Protein AF-A0A2V7MWC5-F1 (afdb_monomer)

Nearest PDB structures (foldseek):
  1ee6-assembly1_A  TM=5.448E-01  e=2.839E-02  Bacillus sp. KSM-P15
  6c72-assembly1_C  TM=4.413E-01  e=1.597E-01  Acinetobacter phage Fri1
  5zks-assembly1_A  TM=3.374E-01  e=1.401E+00  Pseudarthrobacter chlorophenolicus A6
  3th0-assembly1_A  TM=1.723E-01  e=8.004E-02  Lederbergvirus P22
  2v5i-assembly1_A  TM=1.697E-01  e=1.979E+00  Bacteriophage sp.

Mean predicted aligned error: 8.8 Å

Structure (mmCIF, N/CA/C/O backbone):
data_AF-A0A2V7MWC5-F1
#
_entry.id   AF-A0A2V7MWC5-F1
#
loop_
_atom_site.group_PDB
_atom_site.id
_atom_site.type_symbol
_atom_site.label_atom_id
_atom_site.label_alt_id
_atom_site.label_comp_id
_atom_site.label_asym_id
_atom_site.label_entity_id
_atom_site.label_seq_id
_atom_site.pdbx_PDB_ins_code
_atom_site.Cartn_x
_atom_site.Cartn_y
_atom_site.Cartn_z
_atom_site.occupancy
_atom_site.B_iso_or_equiv
_atom_site.auth_seq_id
_atom_site.auth_comp_id
_atom_site.auth_asym_id
_atom_site.auth_atom_id
_atom_site.pdbx_PDB_model_num
ATOM 1 N N . MET A 1 1 ? -33.067 -2.525 22.242 1.00 32.88 1 MET A N 1
ATOM 2 C CA . MET A 1 1 ? -31.838 -1.841 22.702 1.00 32.88 1 MET A CA 1
ATOM 3 C C . MET A 1 1 ? -31.679 -0.596 21.852 1.00 32.88 1 MET A C 1
ATOM 5 O O . MET A 1 1 ? -31.760 -0.717 20.639 1.00 32.88 1 MET A O 1
ATOM 9 N N . LYS A 1 2 ? -31.605 0.592 22.461 1.00 22.33 2 LYS A N 1
ATOM 10 C CA . LYS A 1 2 ? -31.523 1.863 21.727 1.00 22.33 2 LYS A CA 1
ATOM 11 C C . LYS A 1 2 ? -30.195 1.898 20.961 1.00 22.33 2 LYS A C 1
ATOM 13 O O . LYS A 1 2 ? -29.145 1.890 21.595 1.00 22.33 2 LYS A O 1
ATOM 18 N N . SER A 1 3 ? -30.240 1.886 19.629 1.00 24.33 3 SER A N 1
ATOM 19 C CA . SER A 1 3 ? -29.060 2.138 18.804 1.00 24.33 3 SER A CA 1
ATOM 20 C C . SER A 1 3 ? -28.763 3.632 18.872 1.00 24.33 3 SER A C 1
ATOM 22 O O . SER A 1 3 ? -29.499 4.451 18.320 1.00 24.33 3 SER A O 1
ATOM 24 N N . HIS A 1 4 ? -27.721 4.004 19.605 1.00 26.50 4 HIS A N 1
ATOM 25 C CA . HIS A 1 4 ? -27.161 5.340 19.495 1.00 26.50 4 HIS A CA 1
ATOM 26 C C . HIS A 1 4 ? -26.389 5.395 18.176 1.00 26.50 4 HIS A C 1
ATOM 28 O O . HIS A 1 4 ? -25.359 4.742 18.032 1.00 26.50 4 HIS A O 1
ATOM 34 N N . TRP A 1 5 ? -26.944 6.110 17.200 1.00 27.12 5 TRP A N 1
ATOM 35 C CA . TRP A 1 5 ? -26.255 6.459 15.965 1.00 27.12 5 TRP A CA 1
ATOM 36 C C . TRP A 1 5 ? -25.133 7.428 16.338 1.00 27.12 5 TRP A C 1
ATOM 38 O O . TRP A 1 5 ? -25.401 8.519 16.837 1.00 27.12 5 TRP A O 1
ATOM 48 N N . VAL A 1 6 ? -23.885 6.987 16.200 1.00 34.53 6 VAL A N 1
ATOM 49 C CA . VAL A 1 6 ? -22.700 7.833 16.364 1.00 34.53 6 VAL A CA 1
ATOM 50 C C . VAL A 1 6 ? -22.052 7.938 14.994 1.00 34.53 6 VAL A C 1
ATOM 52 O O . VAL A 1 6 ? -21.665 6.923 14.416 1.00 34.53 6 VAL A O 1
ATOM 55 N N . THR A 1 7 ? -21.959 9.159 14.479 1.00 41.03 7 THR A N 1
ATOM 56 C CA . THR A 1 7 ? -21.238 9.482 13.247 1.00 41.03 7 THR A CA 1
ATOM 57 C C . THR A 1 7 ? -19.755 9.262 13.483 1.00 41.03 7 THR A C 1
ATOM 59 O O . THR A 1 7 ? -19.134 10.018 14.224 1.00 41.03 7 THR A O 1
ATOM 62 N N . ILE A 1 8 ? -19.176 8.220 12.895 1.00 49.06 8 ILE A N 1
ATOM 63 C CA . ILE A 1 8 ? -17.738 7.963 12.968 1.00 49.06 8 ILE A CA 1
ATOM 64 C C . ILE A 1 8 ? -17.163 8.306 11.599 1.00 49.06 8 ILE A C 1
ATOM 66 O O . ILE A 1 8 ? -17.171 7.489 10.676 1.00 49.06 8 ILE A O 1
ATOM 70 N N . LEU A 1 9 ? -16.637 9.526 11.472 1.00 49.56 9 LEU A N 1
ATOM 71 C CA . LEU A 1 9 ? -15.815 9.908 10.329 1.00 49.56 9 LEU A CA 1
ATOM 72 C C . LEU A 1 9 ? -14.482 9.157 10.429 1.00 49.56 9 LEU A C 1
ATOM 74 O O . LEU A 1 9 ? -13.503 9.632 11.001 1.00 49.56 9 LEU A O 1
ATOM 78 N N . SER A 1 10 ? -14.418 7.953 9.860 1.00 49.56 10 SER A N 1
ATOM 79 C CA . SER A 1 10 ? -13.112 7.426 9.467 1.00 49.56 10 SER A CA 1
ATOM 80 C C . SER A 1 10 ? -12.599 8.291 8.315 1.00 49.56 10 SER A C 1
ATOM 82 O O . SER A 1 10 ? -13.339 8.597 7.377 1.00 49.56 10 SER A O 1
ATOM 84 N N . GLY A 1 11 ? -11.319 8.673 8.340 1.00 49.16 11 GLY A N 1
ATOM 85 C CA . GLY A 1 11 ? -10.709 9.443 7.244 1.00 49.16 11 GLY A CA 1
ATOM 86 C C . GLY A 1 11 ? -10.767 8.744 5.869 1.00 49.16 11 GLY A C 1
ATOM 87 O O . GLY A 1 11 ? -10.344 9.320 4.873 1.00 49.16 11 GLY A O 1
ATOM 88 N N . ALA A 1 12 ? -11.304 7.520 5.794 1.00 46.69 12 ALA A N 1
ATOM 89 C CA . ALA A 1 12 ? -11.569 6.795 4.558 1.00 46.69 12 ALA A CA 1
ATOM 90 C C . ALA A 1 12 ? -12.627 7.461 3.658 1.00 46.69 12 ALA A C 1
ATOM 92 O O . ALA A 1 12 ? -12.568 7.286 2.442 1.00 46.69 12 ALA A O 1
ATOM 93 N N . ALA A 1 13 ? -13.520 8.298 4.203 1.00 40.94 13 ALA A N 1
ATOM 94 C CA . ALA A 1 13 ? -14.497 9.051 3.406 1.00 40.94 13 ALA A CA 1
ATOM 95 C C . ALA A 1 13 ? -13.839 9.976 2.359 1.00 40.94 13 ALA A C 1
ATOM 97 O O . ALA A 1 13 ? -14.316 10.071 1.226 1.00 40.94 13 ALA A O 1
ATOM 98 N N . LEU A 1 14 ? -12.693 10.589 2.692 1.00 42.53 14 LEU A N 1
ATOM 99 C CA . LEU A 1 14 ? -11.934 11.421 1.748 1.00 42.53 14 LEU A CA 1
ATOM 100 C C . LEU A 1 14 ? -11.253 10.606 0.640 1.00 42.53 14 LEU A C 1
ATOM 102 O O . LEU A 1 14 ? -11.065 11.119 -0.462 1.00 42.53 14 LEU A O 1
ATOM 106 N N . LEU A 1 15 ? -10.896 9.345 0.906 1.00 43.53 15 LEU A N 1
ATOM 107 C CA . LEU A 1 15 ? -10.232 8.480 -0.075 1.00 43.53 15 LEU A CA 1
ATOM 108 C C . LEU A 1 15 ? -11.190 8.041 -1.194 1.00 43.53 15 LEU A C 1
ATOM 110 O O . LEU A 1 15 ? -10.750 7.861 -2.323 1.00 43.53 15 LEU A O 1
ATOM 114 N N . VAL A 1 16 ? -12.485 7.902 -0.894 1.00 46.22 16 VAL A N 1
ATOM 115 C CA . VAL A 1 16 ? -13.509 7.426 -1.842 1.00 46.22 16 VAL A CA 1
ATOM 116 C C . VAL A 1 16 ? -14.180 8.573 -2.607 1.00 46.22 16 VAL A C 1
ATOM 118 O O . VAL A 1 16 ? -14.486 8.431 -3.791 1.00 46.22 16 VAL A O 1
ATOM 121 N N . GLY A 1 17 ? -14.391 9.728 -1.961 1.00 37.22 17 GLY A N 1
ATOM 122 C CA . GLY A 1 17 ? -15.087 10.871 -2.569 1.00 37.22 17 GLY A CA 1
ATOM 123 C C . GLY A 1 17 ? -14.375 11.481 -3.784 1.00 37.22 17 GLY A C 1
ATOM 124 O O . GLY A 1 17 ? -15.034 12.025 -4.667 1.00 37.22 17 GLY A O 1
ATOM 125 N N . CYS A 1 18 ? -13.047 11.352 -3.869 1.00 36.41 18 CYS A N 1
ATOM 126 C CA . CYS A 1 18 ? -12.265 11.854 -5.005 1.00 36.41 18 CYS A CA 1
ATOM 127 C C . CYS A 1 18 ? -12.360 10.948 -6.248 1.00 36.41 18 CYS A C 1
ATOM 129 O O . CYS A 1 18 ? -12.346 11.454 -7.368 1.00 36.41 18 CYS A O 1
ATOM 131 N N . ASP A 1 19 ? -12.514 9.632 -6.068 1.00 41.59 19 ASP A N 1
ATOM 132 C CA . ASP A 1 19 ? -12.530 8.671 -7.180 1.00 41.59 19 ASP A CA 1
ATOM 133 C C . ASP A 1 19 ? -13.932 8.562 -7.829 1.00 41.59 19 ASP A C 1
ATOM 135 O O . ASP A 1 19 ? -14.029 8.430 -9.050 1.00 41.59 19 ASP A O 1
ATOM 139 N N . ARG A 1 20 ? -15.029 8.751 -7.067 1.00 37.94 20 ARG A N 1
ATOM 140 C CA . ARG A 1 20 ? -16.414 8.801 -7.607 1.00 37.94 20 ARG A CA 1
ATOM 141 C C . ARG A 1 20 ? -16.708 10.044 -8.468 1.00 37.94 20 ARG A C 1
ATOM 143 O O . ARG A 1 20 ? -17.630 10.029 -9.280 1.00 37.94 20 ARG A O 1
ATOM 150 N N . ALA A 1 21 ? -15.930 11.124 -8.343 1.00 30.16 21 ALA A N 1
ATOM 151 C CA . ALA A 1 21 ? -16.131 12.346 -9.133 1.00 30.16 21 ALA A CA 1
ATOM 152 C C . ALA A 1 21 ? -15.829 12.169 -10.638 1.00 30.16 21 ALA A C 1
ATOM 154 O O . ALA A 1 21 ? -16.249 12.999 -11.443 1.00 30.16 21 ALA A O 1
ATOM 155 N N . ARG A 1 22 ? -15.165 11.072 -11.041 1.00 41.34 22 ARG A N 1
ATOM 156 C CA . ARG A 1 22 ? -14.940 10.723 -12.456 1.00 41.34 22 ARG A CA 1
ATOM 157 C C . ARG A 1 22 ? -16.207 10.280 -13.200 1.00 41.34 22 ARG A C 1
ATOM 159 O O . ARG A 1 22 ? -16.193 10.254 -14.426 1.00 41.34 22 ARG A O 1
ATOM 166 N N . GLU A 1 23 ? -17.306 9.987 -12.502 1.00 41.62 23 GLU A N 1
ATOM 167 C CA . GLU A 1 23 ? -18.563 9.551 -13.132 1.00 41.62 23 GLU A CA 1
ATOM 168 C C . GLU A 1 23 ? -19.438 10.705 -13.654 1.00 41.62 23 GLU A C 1
ATOM 170 O O . GLU A 1 23 ? -20.379 10.466 -14.413 1.00 41.62 23 GLU A O 1
ATOM 175 N N . ARG A 1 24 ? -19.153 11.972 -13.311 1.00 32.25 24 ARG A N 1
ATOM 176 C CA . ARG A 1 24 ? -19.932 13.119 -13.810 1.00 32.25 24 ARG A CA 1
ATOM 177 C C . ARG A 1 24 ? -19.126 13.999 -14.768 1.00 32.25 24 ARG A C 1
ATOM 179 O O . ARG A 1 24 ? -18.538 14.997 -14.378 1.00 32.25 24 ARG A O 1
ATOM 186 N N . ALA A 1 25 ? -19.272 13.636 -16.043 1.00 30.17 25 ALA A N 1
ATOM 187 C CA . ALA A 1 25 ? -19.104 14.432 -17.262 1.00 30.17 25 ALA A CA 1
ATOM 188 C C . ALA A 1 25 ? -17.686 14.614 -17.842 1.00 30.17 25 ALA A C 1
ATOM 190 O O . ALA A 1 25 ? -16.920 15.472 -17.418 1.00 30.17 25 ALA A O 1
ATOM 191 N N . MET A 1 26 ? -17.447 13.944 -18.977 1.00 29.52 26 MET A N 1
ATOM 192 C CA . MET A 1 26 ? -16.811 14.563 -20.147 1.00 29.52 26 MET A CA 1
ATOM 193 C C . MET A 1 26 ? -17.300 13.878 -21.443 1.00 29.52 26 MET A C 1
ATOM 195 O O . MET A 1 26 ? -17.373 12.649 -21.478 1.00 29.52 26 MET A O 1
ATOM 199 N N . PRO A 1 27 ? -17.664 14.628 -22.504 1.00 33.62 27 PRO A N 1
ATOM 200 C CA . PRO A 1 27 ? -17.994 14.045 -23.799 1.00 33.62 27 PRO A CA 1
ATOM 201 C C . PRO A 1 27 ? -16.735 13.496 -24.480 1.00 33.62 27 PRO A C 1
ATOM 203 O O . PRO A 1 27 ? -15.650 14.065 -24.371 1.00 33.62 27 PRO A O 1
ATOM 206 N N . THR A 1 28 ? -16.904 12.395 -25.207 1.00 35.22 28 THR A N 1
ATOM 207 C CA . THR A 1 28 ? -15.863 11.696 -25.968 1.00 35.22 28 THR A CA 1
ATOM 208 C C . THR A 1 28 ? -15.165 12.630 -26.961 1.00 35.22 28 THR A C 1
ATOM 210 O O . THR A 1 28 ? -15.792 13.108 -27.908 1.00 35.22 28 THR A O 1
ATOM 213 N N . ALA A 1 29 ? -13.866 12.867 -26.768 1.00 32.00 29 ALA A N 1
ATOM 214 C CA . ALA A 1 29 ? -13.021 13.520 -27.763 1.00 32.00 29 ALA A CA 1
ATOM 215 C C . ALA A 1 29 ? -12.774 12.578 -28.967 1.00 32.00 29 ALA A C 1
ATOM 217 O O . ALA A 1 29 ? -12.711 11.359 -28.777 1.00 32.00 29 ALA A O 1
ATOM 218 N N . PRO A 1 30 ? -12.632 13.105 -30.199 1.00 33.78 30 PRO A N 1
ATOM 219 C CA . PRO A 1 30 ? -12.371 12.286 -31.378 1.00 33.78 30 PRO A CA 1
ATOM 220 C C . PRO A 1 30 ? -10.936 11.726 -31.373 1.00 33.78 30 PRO A C 1
ATOM 222 O O . PRO A 1 30 ? -10.054 12.292 -30.721 1.00 33.78 30 PRO A O 1
ATOM 225 N N . PRO A 1 31 ? -10.679 10.623 -32.100 1.00 32.38 31 PRO A N 1
ATOM 226 C CA . PRO A 1 31 ? -9.404 9.923 -32.033 1.00 32.38 31 PRO A CA 1
ATOM 227 C C . PRO A 1 31 ? -8.303 10.758 -32.693 1.00 32.38 31 PRO A C 1
ATOM 229 O O . PRO A 1 31 ? -8.373 11.077 -33.881 1.00 32.38 31 PRO A O 1
ATOM 232 N N . LEU A 1 32 ? -7.272 11.107 -31.922 1.00 34.53 32 LEU A N 1
ATOM 233 C CA . LEU A 1 32 ? -6.057 11.711 -32.458 1.00 34.53 32 LEU A CA 1
ATOM 234 C C . LEU A 1 32 ? -5.223 10.637 -33.163 1.00 34.53 32 LEU A C 1
ATOM 236 O O . LEU A 1 32 ? -4.882 9.600 -32.594 1.00 34.53 32 LEU A O 1
ATOM 240 N N . ALA A 1 33 ? -4.919 10.904 -34.428 1.00 33.12 33 ALA A N 1
ATOM 241 C CA . ALA A 1 33 ? -4.099 10.067 -35.282 1.00 33.12 33 ALA A CA 1
ATOM 242 C C . ALA A 1 33 ? -2.630 10.037 -34.820 1.00 33.12 33 ALA A C 1
ATOM 244 O O . ALA A 1 33 ? -2.036 11.079 -34.559 1.00 33.12 33 ALA A O 1
ATOM 245 N N . GLY A 1 34 ? -2.049 8.832 -34.804 1.00 45.62 34 GLY A N 1
ATOM 246 C CA . GLY A 1 34 ? -0.626 8.576 -35.053 1.00 45.62 34 GLY A CA 1
ATOM 247 C C . GLY A 1 34 ? 0.393 9.268 -34.142 1.00 45.62 34 GLY A C 1
ATOM 248 O O . GLY A 1 34 ? 1.130 10.133 -34.605 1.00 45.62 34 GLY A O 1
ATOM 249 N N . GLY A 1 35 ? 0.509 8.822 -32.889 1.00 30.89 35 GLY A N 1
ATOM 250 C CA . GLY A 1 35 ? 1.700 9.060 -32.061 1.00 30.89 35 GLY A CA 1
ATOM 251 C C . GLY A 1 35 ? 2.765 7.968 -32.273 1.00 30.89 35 GLY A C 1
ATOM 252 O O . GLY A 1 35 ? 2.402 6.819 -32.546 1.00 30.89 35 GLY A O 1
ATOM 253 N N . PRO A 1 36 ? 4.071 8.282 -32.177 1.00 32.50 36 PRO A N 1
ATOM 254 C CA . PRO A 1 36 ? 5.135 7.304 -32.383 1.00 32.50 36 PRO A CA 1
ATOM 255 C C . PRO A 1 36 ? 5.091 6.215 -31.302 1.00 32.50 36 PRO A C 1
ATOM 257 O O . PRO A 1 36 ? 4.777 6.476 -30.143 1.00 32.50 36 PRO A O 1
ATOM 260 N N . ARG A 1 37 ? 5.409 4.975 -31.695 1.00 36.75 37 ARG A N 1
ATOM 261 C CA . ARG A 1 37 ? 5.540 3.830 -30.783 1.00 36.75 37 ARG A CA 1
ATOM 262 C C . ARG A 1 37 ? 6.568 4.173 -29.700 1.00 36.75 37 ARG A C 1
ATOM 264 O O . ARG A 1 37 ? 7.728 4.401 -30.032 1.00 36.75 37 ARG A O 1
ATOM 271 N N . MET A 1 38 ? 6.152 4.205 -28.433 1.00 34.12 38 MET A N 1
ATOM 272 C CA . MET A 1 38 ? 7.074 4.379 -27.309 1.00 34.12 38 MET A CA 1
ATOM 273 C C . MET A 1 38 ? 8.010 3.169 -27.246 1.00 34.12 38 MET A C 1
ATOM 275 O O . MET A 1 38 ? 7.586 2.055 -26.942 1.00 34.12 38 MET A O 1
ATOM 279 N N . SER A 1 39 ? 9.277 3.395 -27.586 1.00 35.31 39 SER A N 1
ATOM 280 C CA . SER A 1 39 ? 10.374 2.504 -27.226 1.00 35.31 39 SER A CA 1
ATOM 281 C C . SER A 1 39 ? 10.625 2.646 -25.727 1.00 35.31 39 SER A C 1
ATOM 283 O O . SER A 1 39 ? 10.573 3.753 -25.196 1.00 35.31 39 SER A O 1
ATOM 285 N N . ALA A 1 40 ? 10.898 1.532 -25.051 1.00 42.53 40 ALA A N 1
ATOM 286 C CA . ALA A 1 40 ? 11.562 1.553 -23.752 1.00 42.53 40 ALA A CA 1
ATOM 287 C C . ALA A 1 40 ? 12.902 2.312 -23.875 1.00 42.53 40 ALA A C 1
ATOM 289 O O . ALA A 1 40 ? 13.489 2.280 -24.959 1.00 42.53 40 ALA A O 1
ATOM 290 N N . LEU A 1 41 ? 13.378 2.900 -22.768 1.00 45.72 41 LEU A N 1
ATOM 291 C CA . LEU A 1 41 ? 14.470 3.891 -22.638 1.00 45.72 41 LEU A CA 1
ATOM 292 C C . LEU A 1 41 ? 13.968 5.324 -22.928 1.00 45.72 41 LEU A C 1
ATOM 294 O O . LEU A 1 41 ? 13.551 5.611 -24.038 1.00 45.72 41 LEU A O 1
ATOM 298 N N . ASP A 1 42 ? 13.857 6.263 -21.986 1.00 36.72 42 ASP A N 1
ATOM 299 C CA . ASP A 1 42 ? 14.736 6.583 -20.861 1.00 36.72 42 ASP A CA 1
ATOM 300 C C . ASP A 1 42 ? 13.928 7.055 -19.636 1.00 36.72 42 ASP A C 1
ATOM 302 O O . ASP A 1 42 ? 13.256 8.086 -19.673 1.00 36.72 42 ASP A O 1
ATOM 306 N N . VAL A 1 43 ? 14.018 6.325 -18.521 1.00 41.56 43 VAL A N 1
ATOM 307 C CA . VAL A 1 43 ? 13.670 6.851 -17.192 1.00 41.56 43 VAL A CA 1
ATOM 308 C C . VAL A 1 43 ? 14.998 7.141 -16.503 1.00 41.56 43 VAL A C 1
ATOM 310 O O . VAL A 1 43 ? 15.814 6.234 -16.344 1.00 41.56 43 VAL A O 1
ATOM 313 N N . SER A 1 44 ? 15.241 8.404 -16.138 1.00 40.72 44 SER A N 1
ATOM 314 C CA . SER A 1 44 ? 16.414 8.783 -15.346 1.00 40.72 44 SER A CA 1
ATOM 315 C C . SER A 1 44 ? 16.252 8.206 -13.941 1.00 40.72 44 SER A C 1
ATOM 317 O O . SER A 1 44 ? 15.500 8.704 -13.106 1.00 40.72 44 SER A O 1
ATOM 319 N N . LEU A 1 45 ? 16.914 7.081 -13.745 1.00 47.66 45 LEU A N 1
ATOM 320 C CA . LEU A 1 45 ? 17.069 6.358 -12.499 1.00 47.66 45 LEU A CA 1
ATOM 321 C C . LEU A 1 45 ? 18.579 6.464 -12.185 1.00 47.66 45 LEU A C 1
ATOM 323 O O . LEU A 1 45 ? 19.380 6.339 -13.115 1.00 47.66 45 LEU A O 1
ATOM 327 N N . ASP A 1 46 ? 18.991 6.730 -10.942 1.00 44.66 46 ASP A N 1
ATOM 328 C CA . ASP A 1 46 ? 20.422 6.835 -10.586 1.00 44.66 46 ASP A CA 1
ATOM 329 C C . ASP A 1 46 ? 20.769 6.097 -9.267 1.00 44.66 46 ASP A C 1
ATOM 331 O O . ASP A 1 46 ? 20.198 6.426 -8.221 1.00 44.66 46 ASP A O 1
ATOM 335 N N . PRO A 1 47 ? 21.667 5.086 -9.286 1.00 55.16 47 PRO A N 1
ATOM 336 C CA . PRO A 1 47 ? 22.018 4.331 -10.488 1.00 55.16 47 PRO A CA 1
ATOM 337 C C . PRO A 1 47 ? 20.733 3.767 -11.099 1.00 55.16 47 PRO A C 1
ATOM 339 O O . PRO A 1 47 ? 19.769 3.519 -10.361 1.00 55.16 47 PRO A O 1
ATOM 342 N N . PRO A 1 48 ? 20.662 3.594 -12.430 1.00 60.94 48 PRO A N 1
ATOM 343 C CA . PRO A 1 48 ? 19.396 3.247 -13.015 1.00 60.94 48 PRO A CA 1
ATOM 344 C C . PRO A 1 48 ? 18.892 1.925 -12.458 1.00 60.94 48 PRO A C 1
ATOM 346 O O . PRO A 1 48 ? 19.678 0.990 -12.312 1.00 60.94 48 PRO A O 1
ATOM 349 N N . CYS A 1 49 ? 17.601 1.841 -12.110 1.00 68.56 49 CYS A N 1
ATOM 350 C CA . CYS A 1 49 ? 16.964 0.549 -11.887 1.00 68.56 49 CYS A CA 1
ATOM 351 C C . CYS A 1 49 ? 16.976 -0.140 -13.252 1.00 68.56 49 CYS A C 1
ATOM 353 O O . CYS A 1 49 ? 16.032 -0.020 -14.027 1.00 68.56 49 CYS A O 1
ATOM 355 N N . VAL A 1 50 ? 18.112 -0.746 -13.592 1.00 65.12 50 VAL A N 1
ATOM 356 C CA . VAL A 1 50 ? 18.339 -1.512 -14.807 1.00 65.12 50 VAL A CA 1
ATOM 357 C C . VAL A 1 50 ? 18.085 -2.952 -14.411 1.00 65.12 50 VAL A C 1
ATOM 359 O O . VAL A 1 50 ? 18.998 -3.614 -13.910 1.00 65.12 50 VAL A O 1
ATOM 362 N N . PRO A 1 51 ? 16.848 -3.448 -14.551 1.00 70.00 51 PRO A N 1
ATOM 363 C CA . PRO A 1 51 ? 16.602 -4.852 -14.333 1.00 70.00 51 PRO A CA 1
ATOM 364 C C . PRO A 1 51 ? 17.203 -5.667 -15.481 1.00 70.00 51 PRO A C 1
ATOM 366 O O . PRO A 1 51 ? 17.239 -5.217 -16.631 1.00 70.00 51 PRO A O 1
ATOM 369 N N . ALA A 1 52 ? 17.591 -6.910 -15.206 1.00 71.56 52 ALA A N 1
ATOM 370 C CA . ALA A 1 52 ? 17.589 -7.905 -16.270 1.00 71.56 52 ALA A CA 1
ATOM 371 C C . ALA A 1 52 ? 16.152 -8.266 -16.610 1.00 71.56 52 ALA A C 1
ATOM 373 O O . ALA A 1 52 ? 15.333 -8.488 -15.718 1.00 71.56 52 ALA A O 1
ATOM 374 N N . PHE A 1 53 ? 15.880 -8.379 -17.908 1.00 80.19 53 PHE A N 1
ATOM 375 C CA . PHE A 1 53 ? 14.622 -8.911 -18.393 1.00 80.19 53 PHE A CA 1
ATOM 376 C C . PHE A 1 53 ? 14.814 -10.311 -18.955 1.00 80.19 53 PHE A C 1
ATOM 378 O O . PHE A 1 53 ? 15.398 -10.486 -20.025 1.00 80.19 53 PHE A O 1
ATOM 385 N N . VAL A 1 54 ? 14.294 -11.308 -18.244 1.00 78.69 54 VAL A N 1
ATOM 386 C CA . VAL A 1 54 ? 14.292 -12.696 -18.707 1.00 78.69 54 VAL A CA 1
ATOM 387 C C . VAL A 1 54 ? 12.886 -13.251 -18.546 1.00 78.69 54 VAL A C 1
ATOM 389 O O . VAL A 1 54 ? 12.356 -13.310 -17.443 1.00 78.69 54 VAL A O 1
ATOM 392 N N . ALA A 1 55 ? 12.278 -13.643 -19.668 1.00 81.50 55 ALA A N 1
ATOM 393 C CA . ALA A 1 55 ? 11.000 -14.357 -19.705 1.00 81.50 55 ALA A CA 1
ATOM 394 C C . ALA A 1 55 ? 9.864 -13.714 -18.873 1.00 81.50 55 ALA A C 1
ATOM 396 O O . ALA A 1 55 ? 9.138 -14.415 -18.174 1.00 81.50 55 ALA A O 1
ATOM 397 N N . GLY A 1 56 ? 9.697 -12.386 -18.939 1.00 87.19 56 GLY A N 1
ATOM 398 C CA . GLY A 1 56 ? 8.625 -11.689 -18.208 1.00 87.19 56 GLY A CA 1
ATOM 399 C C . GLY A 1 56 ? 9.000 -11.240 -16.792 1.00 87.19 56 GLY A C 1
ATOM 400 O O . GLY A 1 56 ? 8.188 -10.602 -16.127 1.00 87.19 56 GLY A O 1
ATOM 401 N N . VAL A 1 57 ? 10.225 -11.509 -16.332 1.00 92.12 57 VAL A N 1
ATOM 402 C CA . VAL A 1 57 ? 10.708 -11.104 -15.005 1.00 92.12 57 VAL A CA 1
ATOM 403 C C . VAL A 1 57 ? 11.727 -9.973 -15.130 1.00 92.12 57 VAL A C 1
ATOM 405 O O . VAL A 1 57 ? 12.680 -10.079 -15.899 1.00 92.12 57 VAL A O 1
ATOM 408 N N . TRP A 1 58 ? 11.486 -8.886 -14.396 1.00 92.69 58 TRP A N 1
ATOM 409 C CA . TRP A 1 58 ? 12.340 -7.711 -14.233 1.00 92.69 58 TRP A CA 1
ATOM 410 C C . TRP A 1 58 ? 13.104 -7.857 -12.919 1.00 92.69 58 TRP A C 1
ATOM 412 O O . TRP A 1 58 ? 12.582 -7.491 -11.869 1.00 92.69 58 TRP A O 1
ATOM 422 N N . THR A 1 59 ? 14.314 -8.406 -12.974 1.00 94.12 59 THR A N 1
ATOM 423 C CA . THR A 1 59 ? 15.124 -8.677 -11.780 1.00 94.12 59 THR A CA 1
ATOM 42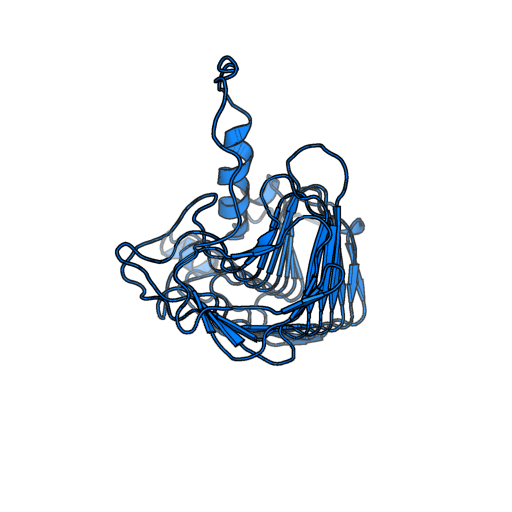4 C C . THR A 1 59 ? 16.113 -7.551 -11.517 1.00 94.12 59 THR A C 1
ATOM 426 O O . THR A 1 59 ? 16.939 -7.255 -12.382 1.00 94.12 59 THR A O 1
ATOM 429 N N . LEU A 1 60 ? 16.064 -6.943 -10.330 1.00 92.56 60 LEU A N 1
ATOM 430 C CA . LEU A 1 60 ? 17.047 -5.939 -9.914 1.00 92.56 60 LEU A CA 1
ATOM 431 C C . LEU A 1 60 ? 18.415 -6.569 -9.610 1.00 92.56 60 LEU A C 1
ATOM 433 O O . LEU A 1 60 ? 18.515 -7.685 -9.099 1.00 92.56 60 LEU A O 1
ATOM 437 N N . PHE A 1 61 ? 19.474 -5.808 -9.888 1.00 90.62 61 PHE A N 1
ATOM 438 C CA . PHE A 1 61 ? 20.869 -6.193 -9.627 1.00 90.62 61 PHE A CA 1
ATOM 439 C C . PHE A 1 61 ? 21.547 -5.399 -8.510 1.00 90.62 61 PHE A C 1
ATOM 441 O O . PHE A 1 61 ? 22.648 -5.746 -8.082 1.00 90.62 61 PHE A O 1
ATOM 448 N N . ALA A 1 62 ? 20.935 -4.293 -8.104 1.00 91.56 62 ALA A N 1
ATOM 449 C CA . ALA A 1 62 ? 21.430 -3.397 -7.081 1.00 91.56 62 ALA A CA 1
ATOM 450 C C . ALA A 1 62 ? 20.262 -2.586 -6.521 1.00 91.56 62 ALA A C 1
ATOM 452 O O . ALA A 1 62 ? 19.205 -2.478 -7.153 1.00 91.56 62 ALA A O 1
ATOM 453 N N . ASP A 1 63 ? 20.488 -1.977 -5.361 1.00 94.88 63 ASP A N 1
ATOM 454 C CA . ASP A 1 63 ? 19.620 -0.914 -4.874 1.00 94.88 63 ASP A CA 1
ATOM 455 C C . ASP A 1 63 ? 19.666 0.263 -5.855 1.00 94.88 63 ASP A C 1
ATOM 457 O O . ASP A 1 63 ? 20.712 0.569 -6.436 1.00 94.88 63 ASP A O 1
ATOM 461 N N . CYS A 1 64 ? 18.536 0.933 -6.044 1.00 93.44 64 CYS A N 1
ATOM 462 C CA . CYS A 1 64 ? 18.425 2.043 -6.982 1.00 93.44 64 CYS A CA 1
ATOM 463 C C . CYS A 1 64 ? 17.459 3.110 -6.473 1.00 93.44 64 CYS A C 1
ATOM 465 O O . CYS A 1 64 ? 16.667 2.889 -5.551 1.00 93.44 64 CYS A O 1
ATOM 467 N N . THR A 1 65 ? 17.520 4.288 -7.088 1.00 94.88 65 THR A N 1
ATOM 468 C CA . THR A 1 65 ? 16.593 5.378 -6.790 1.00 94.88 65 THR A CA 1
ATOM 469 C C . THR A 1 65 ? 15.687 5.678 -7.975 1.00 94.88 65 THR A C 1
ATOM 471 O O . THR A 1 65 ? 16.021 5.403 -9.130 1.00 94.88 65 THR A O 1
ATOM 474 N N . THR A 1 66 ? 14.524 6.255 -7.685 1.00 94.88 66 THR A N 1
ATOM 475 C CA . THR A 1 66 ? 13.630 6.797 -8.705 1.00 94.88 66 THR A CA 1
ATOM 476 C C . THR A 1 66 ? 13.069 8.147 -8.292 1.00 94.88 66 THR A C 1
ATOM 478 O O . THR A 1 66 ? 12.740 8.381 -7.131 1.00 94.88 66 THR A O 1
ATOM 481 N N . TYR A 1 67 ? 12.903 9.022 -9.275 1.00 94.69 67 TYR A N 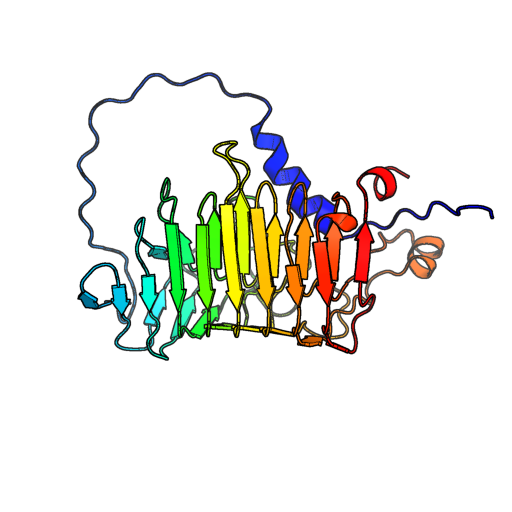1
ATOM 482 C CA . TYR A 1 67 ? 12.239 10.317 -9.127 1.00 94.69 67 TYR A CA 1
ATOM 483 C C . TYR A 1 67 ? 10.821 10.314 -9.716 1.00 94.69 67 TYR A C 1
ATOM 485 O O . TYR A 1 67 ? 10.121 11.323 -9.670 1.00 94.69 67 TYR A O 1
ATOM 493 N N . THR A 1 68 ? 10.398 9.186 -10.298 1.00 94.12 68 THR A N 1
ATOM 494 C CA . THR A 1 68 ? 9.100 9.020 -10.967 1.00 94.12 68 THR A CA 1
ATOM 495 C C . THR A 1 68 ? 8.503 7.635 -10.696 1.00 94.12 68 THR A C 1
ATOM 497 O O . THR A 1 68 ? 9.169 6.751 -10.149 1.00 94.12 68 THR A O 1
ATOM 500 N N . THR A 1 69 ? 7.245 7.422 -11.082 1.00 96.50 69 THR A N 1
ATOM 501 C CA . THR A 1 69 ? 6.627 6.092 -11.059 1.00 96.50 69 THR A CA 1
ATOM 502 C C . THR A 1 69 ? 7.352 5.128 -11.998 1.00 96.50 69 THR A C 1
ATOM 504 O O . THR A 1 69 ? 7.533 5.417 -13.180 1.00 96.50 69 THR A O 1
ATOM 507 N N . ILE A 1 70 ? 7.679 3.938 -11.499 1.00 96.19 70 ILE A N 1
ATOM 508 C CA . ILE A 1 70 ? 8.116 2.809 -12.322 1.00 96.19 70 ILE A CA 1
ATOM 509 C C . ILE A 1 70 ? 6.882 1.994 -12.716 1.00 96.19 70 ILE A C 1
ATOM 511 O O . ILE A 1 70 ? 6.104 1.556 -11.862 1.00 96.19 70 ILE A O 1
ATOM 515 N N . PHE A 1 71 ? 6.716 1.779 -14.020 1.00 96.00 71 PHE A N 1
ATOM 516 C CA . PHE A 1 71 ? 5.613 1.002 -14.575 1.00 96.00 71 PHE A CA 1
ATOM 517 C C . PHE A 1 71 ? 6.035 -0.442 -14.852 1.00 96.00 71 PHE A C 1
ATOM 519 O O . PHE A 1 71 ? 6.954 -0.687 -15.631 1.00 96.00 71 PHE A O 1
ATOM 526 N N . ILE A 1 72 ? 5.330 -1.395 -14.245 1.00 96.00 72 ILE A N 1
ATOM 527 C CA . ILE A 1 72 ? 5.498 -2.833 -14.470 1.00 96.00 72 ILE A CA 1
ATOM 528 C C . ILE A 1 72 ? 4.714 -3.196 -15.736 1.00 96.00 72 ILE A C 1
ATOM 530 O O . ILE A 1 72 ? 3.497 -2.988 -15.748 1.00 96.00 72 ILE A O 1
ATOM 534 N N . PRO A 1 73 ? 5.349 -3.712 -16.804 1.00 95.00 73 PRO A N 1
ATOM 535 C CA . PRO A 1 73 ? 4.618 -4.082 -18.010 1.00 95.00 73 PRO A CA 1
ATOM 536 C C . PRO A 1 73 ? 3.561 -5.154 -17.741 1.00 95.00 73 PRO A C 1
ATOM 538 O O . PRO A 1 73 ? 3.685 -5.943 -16.805 1.00 95.00 73 PRO A O 1
ATOM 541 N N . ASP A 1 74 ? 2.535 -5.187 -18.588 1.00 96.75 74 ASP A N 1
ATOM 542 C CA . ASP A 1 74 ? 1.450 -6.157 -18.462 1.00 96.75 74 ASP A CA 1
ATOM 543 C C . ASP A 1 74 ? 1.969 -7.601 -18.478 1.00 96.75 74 ASP A C 1
ATOM 545 O O . ASP A 1 74 ? 2.801 -7.966 -19.310 1.00 96.75 74 ASP A O 1
ATOM 549 N N . GLY A 1 75 ? 1.483 -8.412 -17.539 1.00 96.44 75 GLY A N 1
ATOM 550 C CA . GLY A 1 75 ? 1.867 -9.814 -17.380 1.00 96.44 75 GLY A CA 1
ATOM 551 C C . GLY A 1 75 ? 3.215 -10.044 -16.695 1.00 96.44 75 GLY A C 1
ATOM 552 O O . GLY A 1 75 ? 3.553 -11.197 -16.428 1.00 96.44 75 GLY A O 1
ATOM 553 N N . ASN A 1 76 ? 3.973 -8.990 -16.381 1.00 96.06 76 ASN A N 1
ATOM 554 C CA . ASN A 1 76 ? 5.328 -9.136 -15.862 1.00 96.06 76 ASN A CA 1
ATOM 555 C C . ASN A 1 76 ? 5.400 -9.172 -14.331 1.00 96.06 76 ASN A C 1
ATOM 557 O O . ASN A 1 76 ? 4.511 -8.721 -13.602 1.00 96.06 76 ASN A O 1
ATOM 561 N N . THR A 1 77 ? 6.536 -9.676 -13.855 1.00 97.88 77 THR A N 1
ATOM 562 C CA . THR A 1 77 ? 6.942 -9.652 -12.450 1.00 97.88 77 THR A CA 1
ATOM 563 C C . THR A 1 77 ? 8.121 -8.710 -12.274 1.00 97.88 77 THR A C 1
ATOM 565 O O . THR A 1 77 ? 9.128 -8.866 -12.956 1.00 97.88 77 THR A O 1
ATOM 568 N N . LEU A 1 78 ? 8.029 -7.773 -11.336 1.00 97.38 78 LEU A N 1
ATOM 569 C CA . LEU A 1 78 ? 9.183 -7.074 -10.784 1.00 97.38 78 LEU A CA 1
ATOM 570 C C . LEU A 1 78 ? 9.732 -7.895 -9.612 1.00 97.38 78 LEU A C 1
ATOM 572 O O . LEU A 1 78 ? 9.062 -8.039 -8.591 1.00 97.38 78 LEU A O 1
ATOM 576 N N . ASP A 1 79 ? 10.937 -8.428 -9.768 1.00 97.88 79 ASP A N 1
ATOM 577 C CA . ASP A 1 79 ? 11.663 -9.142 -8.722 1.00 97.88 79 ASP A CA 1
ATOM 578 C C . ASP A 1 79 ? 12.771 -8.246 -8.174 1.00 97.88 79 ASP A C 1
ATOM 580 O O . ASP A 1 79 ? 13.748 -7.929 -8.856 1.00 97.88 79 ASP A O 1
ATOM 584 N N . GLY A 1 80 ? 12.615 -7.821 -6.925 1.00 97.25 80 GLY A N 1
ATOM 585 C CA . GLY A 1 80 ? 13.629 -7.036 -6.244 1.00 97.25 80 GLY A CA 1
ATOM 586 C C . GLY A 1 80 ? 14.909 -7.823 -5.988 1.00 97.25 80 GLY A C 1
ATOM 587 O O . GLY A 1 80 ? 15.953 -7.203 -5.830 1.00 97.25 80 GLY A O 1
ATOM 588 N N . ASN A 1 81 ? 14.863 -9.162 -5.960 1.00 96.38 81 ASN A N 1
ATOM 589 C CA . ASN A 1 81 ? 16.019 -10.014 -5.663 1.00 96.38 81 ASN A CA 1
ATOM 590 C C . ASN A 1 81 ? 16.770 -9.576 -4.384 1.00 96.38 81 ASN A C 1
ATOM 592 O O . ASN A 1 81 ? 17.993 -9.637 -4.292 1.00 96.38 81 ASN A O 1
ATOM 596 N N . GLY A 1 82 ? 16.018 -9.085 -3.393 1.00 96.56 82 GLY A N 1
ATOM 597 C CA . GLY A 1 82 ? 16.540 -8.561 -2.130 1.00 96.56 82 GLY A CA 1
ATOM 598 C C . GLY A 1 82 ? 17.023 -7.106 -2.168 1.00 96.56 82 GLY A C 1
ATOM 599 O O . GLY A 1 82 ? 17.423 -6.592 -1.126 1.00 96.56 82 GLY A O 1
ATOM 600 N N . HIS A 1 83 ? 16.972 -6.434 -3.318 1.00 96.81 83 HIS A N 1
ATOM 601 C CA . HIS A 1 83 ? 17.361 -5.033 -3.473 1.00 96.81 83 HIS A CA 1
ATOM 602 C C . HIS A 1 83 ? 16.235 -4.053 -3.151 1.00 96.81 83 HIS A C 1
ATOM 604 O O . HIS A 1 83 ? 15.057 -4.413 -3.095 1.00 96.81 83 HIS A O 1
ATOM 610 N N . THR A 1 84 ? 16.618 -2.793 -2.948 1.00 97.69 84 THR A N 1
ATOM 611 C CA . THR A 1 84 ? 15.725 -1.702 -2.564 1.00 97.69 84 THR A CA 1
ATOM 612 C C . THR A 1 84 ? 15.578 -0.640 -3.652 1.00 97.69 84 THR A C 1
ATOM 614 O O . THR A 1 84 ? 16.566 -0.095 -4.138 1.00 97.69 84 THR A O 1
ATOM 617 N N . ILE A 1 85 ? 14.334 -0.269 -3.968 1.00 97.81 85 ILE A N 1
ATOM 618 C CA . ILE A 1 85 ? 13.997 0.946 -4.723 1.00 97.81 85 ILE A CA 1
ATOM 619 C C . ILE A 1 85 ? 13.685 2.072 -3.731 1.00 97.81 85 ILE A C 1
ATOM 621 O O . ILE A 1 85 ? 12.801 1.934 -2.883 1.00 97.81 85 ILE A O 1
ATOM 625 N N . THR A 1 86 ? 14.376 3.206 -3.863 1.00 97.62 86 THR A N 1
ATOM 626 C CA . THR A 1 86 ? 14.139 4.418 -3.062 1.00 97.62 86 THR A CA 1
ATOM 627 C C . THR A 1 86 ? 13.550 5.538 -3.914 1.00 97.62 86 THR A C 1
ATOM 629 O O . THR A 1 86 ? 14.209 6.056 -4.813 1.00 97.62 86 THR A O 1
ATOM 632 N N . ALA A 1 87 ? 12.321 5.958 -3.618 1.00 96.81 87 ALA A N 1
ATOM 633 C CA . ALA A 1 87 ? 11.733 7.149 -4.222 1.00 96.81 87 ALA A CA 1
ATOM 634 C C . ALA A 1 87 ? 12.307 8.429 -3.596 1.00 96.81 87 ALA A C 1
ATOM 636 O O . ALA A 1 87 ? 12.335 8.561 -2.371 1.00 96.81 87 ALA A O 1
ATOM 637 N N . LEU A 1 88 ? 12.725 9.377 -4.430 1.00 95.31 88 LEU A N 1
ATOM 638 C CA . LEU A 1 88 ? 13.273 10.677 -4.035 1.00 95.31 88 LEU A CA 1
ATOM 639 C C . LEU A 1 88 ? 12.468 11.809 -4.672 1.00 95.31 88 LEU A C 1
ATOM 641 O O . LEU A 1 88 ? 11.909 11.643 -5.754 1.00 95.31 88 LEU A O 1
ATOM 645 N N . ASP A 1 89 ? 12.432 12.979 -4.037 1.00 94.25 89 ASP A N 1
ATOM 646 C CA . ASP A 1 89 ? 11.753 14.136 -4.623 1.00 94.25 89 ASP A CA 1
ATOM 647 C C . ASP A 1 89 ? 12.499 14.675 -5.863 1.00 94.25 89 ASP A C 1
ATOM 649 O O . ASP A 1 89 ? 13.643 15.123 -5.739 1.00 94.25 89 ASP A O 1
ATOM 653 N N . PRO A 1 90 ? 11.868 14.716 -7.054 1.00 92.56 90 PRO A N 1
ATOM 654 C CA . PRO A 1 90 ? 12.279 15.625 -8.119 1.00 92.56 90 PRO A CA 1
ATOM 655 C C . PRO A 1 90 ? 11.960 17.086 -7.749 1.00 92.56 90 PRO A C 1
ATOM 657 O O . PRO A 1 90 ? 11.224 17.351 -6.790 1.00 92.56 90 PRO A O 1
ATOM 660 N N . PRO A 1 91 ? 12.425 18.069 -8.544 1.00 90.25 91 PRO A N 1
ATOM 661 C CA . PRO A 1 91 ? 11.890 19.425 -8.483 1.00 90.25 91 PRO A CA 1
ATOM 662 C C . PRO A 1 91 ? 10.354 19.418 -8.564 1.00 90.25 91 PRO A C 1
ATOM 664 O O . PRO A 1 91 ? 9.779 18.914 -9.526 1.00 90.25 91 PRO A O 1
ATOM 667 N N . GLY A 1 92 ? 9.691 19.971 -7.546 1.00 88.62 92 GLY A N 1
ATOM 668 C CA . GLY A 1 92 ? 8.225 19.965 -7.430 1.00 88.62 92 GLY A CA 1
ATOM 669 C C . GLY A 1 92 ? 7.634 18.802 -6.621 1.00 88.62 92 GLY A C 1
ATOM 670 O O . GLY A 1 92 ? 6.420 18.772 -6.426 1.00 88.62 92 GLY A O 1
ATOM 671 N N . GLY A 1 93 ? 8.473 17.898 -6.108 1.00 92.44 93 GLY A N 1
ATOM 672 C CA . GLY A 1 93 ? 8.077 16.774 -5.263 1.00 92.44 93 GLY A CA 1
ATOM 673 C C . GLY A 1 93 ? 7.641 15.544 -6.057 1.00 92.44 93 GLY A C 1
ATOM 674 O O . GLY A 1 93 ? 7.150 15.645 -7.183 1.00 92.44 93 GLY A O 1
ATOM 675 N N . PHE A 1 94 ? 7.818 14.360 -5.468 1.00 95.31 94 PHE A N 1
ATOM 676 C CA . PHE A 1 94 ? 7.411 1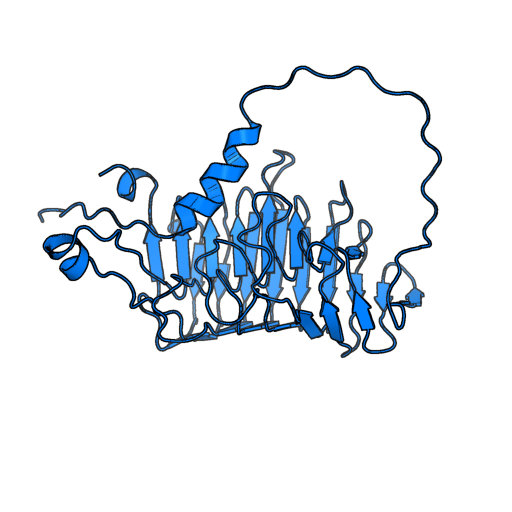3.099 -6.099 1.00 95.31 94 PHE A CA 1
ATOM 677 C C . PHE A 1 94 ? 5.896 13.101 -6.321 1.00 95.31 94 PHE A C 1
ATOM 679 O O . PHE A 1 94 ? 5.170 13.634 -5.485 1.00 95.31 94 PHE A O 1
ATOM 686 N N . GLN A 1 95 ? 5.379 12.500 -7.389 1.00 94.69 95 GLN A N 1
ATOM 687 C CA . GLN A 1 95 ? 3.933 12.436 -7.637 1.00 94.69 95 GLN A CA 1
ATOM 688 C C . GLN A 1 95 ? 3.517 11.017 -8.008 1.00 94.69 95 GLN A C 1
ATOM 690 O O . GLN A 1 95 ? 4.152 10.369 -8.834 1.00 94.69 95 GLN A O 1
ATOM 695 N N . GLY A 1 96 ? 2.425 10.560 -7.399 1.00 96.19 96 GLY A N 1
ATOM 696 C CA . GLY A 1 96 ? 1.824 9.262 -7.667 1.00 96.19 96 GLY A CA 1
ATOM 697 C C . GLY A 1 96 ? 2.478 8.094 -6.923 1.00 96.19 96 GLY A C 1
ATOM 698 O O . GLY A 1 96 ? 3.169 8.288 -5.917 1.00 96.19 96 GLY A O 1
ATOM 699 N N . PRO A 1 97 ? 2.200 6.857 -7.365 1.00 97.94 97 PRO A N 1
ATOM 700 C CA . PRO A 1 97 ? 2.781 5.661 -6.774 1.00 97.94 97 PRO A CA 1
ATOM 701 C C . PRO A 1 97 ? 4.263 5.510 -7.136 1.00 97.94 97 PRO A C 1
ATOM 703 O O . PRO A 1 97 ? 4.682 5.920 -8.219 1.00 97.94 97 PRO A O 1
ATOM 706 N N . VAL A 1 98 ? 5.048 4.857 -6.278 1.00 98.25 98 VAL A N 1
ATOM 707 C CA . VAL A 1 98 ? 6.425 4.480 -6.629 1.00 98.25 98 VAL A CA 1
ATOM 708 C C . VAL A 1 98 ? 6.414 3.382 -7.689 1.00 98.25 98 VAL A C 1
ATOM 710 O O . VAL A 1 98 ? 7.075 3.518 -8.716 1.00 98.25 98 VAL A O 1
ATOM 713 N N . LEU A 1 99 ? 5.609 2.338 -7.485 1.00 98.25 99 LEU A N 1
ATOM 714 C CA . LEU A 1 99 ? 5.388 1.262 -8.449 1.00 98.25 99 LEU A CA 1
ATOM 715 C C . LEU A 1 99 ? 3.931 1.208 -8.889 1.00 98.25 99 LEU A C 1
ATOM 717 O O . LEU A 1 99 ? 3.027 1.255 -8.052 1.00 98.25 99 LEU A O 1
ATOM 721 N N . ARG A 1 100 ? 3.699 1.032 -10.191 1.00 98.00 100 ARG A N 1
ATOM 722 C CA . ARG A 1 100 ? 2.357 0.823 -10.748 1.00 98.00 100 ARG A CA 1
ATOM 723 C C . ARG A 1 100 ? 2.367 -0.216 -11.860 1.00 98.00 100 ARG A C 1
ATOM 725 O O . ARG A 1 100 ? 3.340 -0.293 -12.601 1.00 98.00 100 ARG A O 1
ATOM 732 N N . ASN A 1 101 ? 1.286 -0.972 -12.043 1.00 97.75 101 ASN A N 1
ATOM 733 C CA . ASN A 1 101 ? 1.066 -1.655 -13.322 1.00 97.75 101 ASN A CA 1
ATOM 734 C C . ASN A 1 101 ? 1.042 -0.630 -14.473 1.00 97.75 101 ASN A C 1
ATOM 736 O O . ASN A 1 101 ? 0.583 0.505 -14.305 1.00 97.75 101 ASN A O 1
ATOM 740 N N . ALA A 1 102 ? 1.553 -1.014 -15.641 1.00 96.50 102 ALA A N 1
ATOM 741 C CA . ALA A 1 102 ? 1.503 -0.181 -16.836 1.00 96.50 102 ALA A CA 1
ATOM 742 C C . ALA A 1 102 ? 0.048 0.225 -17.136 1.00 96.50 102 ALA A C 1
ATOM 744 O O . ALA A 1 102 ? -0.857 -0.584 -16.920 1.00 96.50 102 ALA A O 1
ATOM 745 N N . PRO A 1 103 ? -0.215 1.450 -17.629 1.00 94.44 103 PRO A N 1
ATOM 746 C CA . PRO A 1 103 ? -1.570 1.866 -17.978 1.00 94.44 103 PRO A CA 1
ATOM 747 C C . PRO A 1 103 ? -2.226 0.874 -18.948 1.00 94.44 103 PRO A C 1
ATOM 749 O O . PRO A 1 103 ? -1.656 0.552 -19.988 1.00 94.44 103 PRO A O 1
ATOM 752 N N . GLY A 1 104 ? -3.413 0.377 -18.593 1.00 92.88 104 GLY A N 1
ATOM 753 C CA . GLY A 1 104 ? -4.126 -0.660 -19.350 1.00 92.88 104 GLY A CA 1
ATOM 754 C C . GLY A 1 104 ? -3.619 -2.093 -19.131 1.00 92.88 104 GLY A C 1
ATOM 755 O O . GLY A 1 104 ? -4.233 -3.025 -19.638 1.00 92.88 104 GLY A O 1
ATOM 756 N N . GLY A 1 105 ? -2.537 -2.283 -18.371 1.00 96.12 105 GLY A N 1
ATOM 757 C CA . GLY A 1 105 ? -2.059 -3.595 -17.948 1.00 96.12 105 GLY A CA 1
ATOM 758 C C . GLY A 1 105 ? -2.991 -4.211 -16.908 1.00 96.12 105 GLY A C 1
ATOM 759 O O . GLY A 1 105 ? -3.397 -3.548 -15.955 1.00 96.12 105 GLY A O 1
ATOM 760 N N . THR A 1 106 ? -3.312 -5.484 -17.094 1.00 97.06 106 THR A N 1
ATOM 761 C CA . THR A 1 106 ? -4.305 -6.242 -16.323 1.00 97.06 106 THR A CA 1
ATOM 762 C C . THR A 1 106 ? -3.679 -7.236 -15.351 1.00 97.06 106 THR A C 1
ATOM 764 O O . THR A 1 106 ? -4.372 -7.740 -14.463 1.00 97.06 106 THR A O 1
ATOM 767 N N . VAL A 1 107 ? -2.377 -7.503 -15.485 1.00 98.00 107 VAL A N 1
ATOM 768 C CA . VAL A 1 107 ? -1.618 -8.378 -14.588 1.00 98.00 107 VAL A CA 1
ATOM 769 C C . VAL A 1 107 ? -0.278 -7.736 -14.236 1.00 98.00 107 VAL A C 1
ATOM 771 O O . VAL A 1 107 ? 0.444 -7.286 -15.122 1.00 98.00 107 VAL A O 1
ATOM 774 N N . ALA A 1 108 ? 0.072 -7.725 -12.951 1.00 98.19 108 ALA A N 1
ATOM 775 C CA . ALA A 1 108 ? 1.395 -7.330 -12.472 1.00 98.19 108 ALA A CA 1
ATOM 776 C C . ALA A 1 108 ? 1.770 -8.118 -11.213 1.00 98.19 108 ALA A C 1
ATOM 778 O O . ALA A 1 108 ? 0.905 -8.491 -10.423 1.00 98.19 108 ALA A O 1
ATOM 779 N N . ASN A 1 109 ? 3.063 -8.354 -10.997 1.00 98.69 109 ASN A N 1
ATOM 780 C CA . ASN A 1 109 ? 3.551 -8.988 -9.773 1.00 98.69 109 ASN A CA 1
ATOM 781 C C . ASN A 1 109 ? 4.753 -8.228 -9.207 1.00 98.69 109 ASN A C 1
ATOM 783 O O . ASN A 1 109 ? 5.567 -7.708 -9.969 1.00 98.69 109 ASN A O 1
ATOM 787 N N . VAL A 1 110 ? 4.878 -8.189 -7.881 1.00 98.75 110 VAL A N 1
ATOM 788 C CA . VAL A 1 110 ? 6.020 -7.595 -7.170 1.00 98.75 110 VAL A CA 1
ATOM 789 C C . VAL A 1 110 ? 6.489 -8.555 -6.090 1.00 98.75 110 VAL A C 1
ATOM 791 O O . VAL A 1 110 ? 5.714 -8.899 -5.191 1.00 98.75 110 VAL A O 1
ATOM 794 N N . ILE A 1 111 ? 7.747 -8.986 -6.182 1.00 98.75 111 ILE A N 1
ATOM 795 C CA . ILE A 1 111 ? 8.327 -9.962 -5.261 1.00 98.75 111 ILE A CA 1
ATOM 796 C C . ILE A 1 111 ? 9.705 -9.541 -4.746 1.00 98.75 111 ILE A C 1
ATOM 798 O O . ILE A 1 111 ? 10.450 -8.869 -5.454 1.00 98.75 111 ILE A O 1
ATOM 802 N N . ASN A 1 112 ? 10.055 -9.985 -3.535 1.00 98.62 112 ASN A N 1
ATOM 803 C CA . ASN A 1 112 ? 11.401 -9.894 -2.946 1.00 98.62 112 ASN A CA 1
ATOM 804 C C . ASN A 1 112 ? 12.021 -8.485 -2.969 1.00 98.62 112 ASN A C 1
ATOM 806 O O . ASN A 1 112 ? 13.234 -8.340 -3.141 1.00 98.62 112 ASN A O 1
ATOM 810 N N . LEU A 1 113 ? 11.199 -7.445 -2.846 1.00 98.62 113 LEU A N 1
ATOM 811 C CA . LEU A 1 113 ? 11.617 -6.061 -3.029 1.00 98.62 113 LEU A CA 1
ATOM 812 C C . LEU A 1 113 ? 11.620 -5.283 -1.712 1.00 98.62 113 LEU A C 1
ATOM 814 O O . LEU A 1 113 ? 10.626 -5.268 -0.986 1.00 98.62 113 LEU A O 1
ATOM 818 N N . GLY A 1 114 ? 12.697 -4.543 -1.455 1.00 98.75 114 GLY A N 1
ATOM 819 C CA . GLY A 1 114 ? 12.658 -3.373 -0.583 1.00 98.75 114 GLY A CA 1
ATOM 820 C C . GLY A 1 114 ? 12.088 -2.169 -1.336 1.00 98.75 114 GLY A C 1
ATOM 821 O O . GLY A 1 114 ? 12.539 -1.833 -2.427 1.00 98.75 114 GLY A O 1
ATOM 822 N N . LEU A 1 115 ? 11.095 -1.489 -0.780 1.00 98.69 115 LEU A N 1
ATOM 823 C CA . LEU A 1 115 ? 10.528 -0.280 -1.367 1.00 98.69 115 LEU A CA 1
ATOM 824 C C . LEU A 1 115 ? 10.420 0.794 -0.296 1.00 98.69 115 LEU A C 1
ATOM 826 O O . LEU A 1 115 ? 9.754 0.593 0.718 1.00 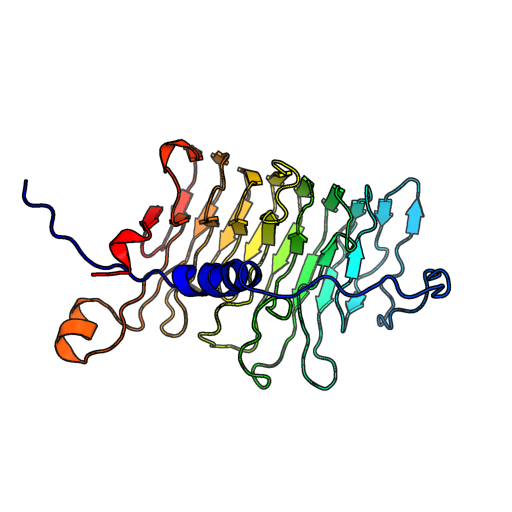98.69 115 LEU A O 1
ATOM 830 N N . THR A 1 116 ? 11.062 1.934 -0.524 1.00 98.38 116 THR A N 1
ATOM 831 C CA . THR A 1 116 ? 11.052 3.052 0.420 1.00 98.38 116 THR A CA 1
ATOM 832 C C . THR A 1 116 ? 10.951 4.399 -0.274 1.00 98.38 116 THR A C 1
ATOM 834 O O . THR A 1 116 ? 11.105 4.502 -1.492 1.00 98.38 116 THR A O 1
ATOM 837 N N . ALA A 1 117 ? 10.665 5.442 0.500 1.00 96.38 117 ALA A N 1
ATOM 838 C CA . ALA A 1 117 ? 10.620 6.811 0.025 1.00 96.38 117 ALA A CA 1
ATOM 839 C C . ALA A 1 117 ? 11.357 7.748 0.995 1.00 96.38 117 ALA A C 1
ATOM 841 O O . ALA A 1 117 ? 11.230 7.642 2.214 1.00 96.38 117 ALA A O 1
ATOM 842 N N . SER A 1 118 ? 12.125 8.690 0.448 1.00 95.38 118 SER A N 1
ATOM 843 C CA . SER A 1 118 ? 12.759 9.783 1.187 1.00 95.38 118 SER A CA 1
ATOM 844 C C . SER A 1 118 ? 12.245 11.102 0.623 1.00 95.38 118 SER A C 1
ATOM 846 O O . SER A 1 118 ? 12.842 11.698 -0.272 1.00 95.38 118 SER A O 1
ATOM 848 N N . LEU A 1 119 ? 11.063 11.501 1.101 1.00 94.19 119 LEU A N 1
ATOM 849 C CA . LEU A 1 119 ? 10.303 12.625 0.557 1.00 94.19 119 LEU A CA 1
ATOM 850 C C . LEU A 1 119 ? 10.137 13.728 1.605 1.00 94.19 119 LEU A C 1
ATOM 852 O O . LEU A 1 119 ? 9.704 13.492 2.740 1.00 94.19 119 LEU A O 1
ATOM 856 N N . ALA A 1 120 ? 10.447 14.954 1.209 1.00 88.50 120 ALA A N 1
ATOM 857 C CA . ALA A 1 120 ? 10.262 16.153 1.998 1.00 88.50 120 ALA A CA 1
ATOM 858 C C . ALA A 1 120 ? 8.770 16.442 2.233 1.00 88.50 120 ALA A C 1
ATOM 860 O O . ALA A 1 120 ? 7.903 16.221 1.387 1.00 88.50 120 ALA A O 1
ATOM 861 N N . GLY A 1 121 ? 8.465 17.007 3.403 1.00 80.19 121 GLY A N 1
ATOM 862 C CA . GLY A 1 121 ? 7.109 17.430 3.778 1.00 80.19 121 GLY A CA 1
ATOM 863 C C . GLY A 1 121 ? 6.691 18.796 3.220 1.00 80.19 121 GLY A C 1
ATOM 864 O O . GLY A 1 121 ? 5.716 19.367 3.695 1.00 80.19 121 GLY A O 1
ATOM 865 N N . THR A 1 122 ? 7.435 19.367 2.269 1.00 86.00 122 THR A N 1
ATOM 866 C CA . THR A 1 122 ? 7.284 20.769 1.833 1.00 86.00 122 THR A CA 1
ATOM 867 C C . THR A 1 122 ? 6.298 20.976 0.683 1.00 86.00 122 THR A C 1
ATOM 869 O O . THR A 1 122 ? 5.979 22.118 0.367 1.00 86.00 122 THR A O 1
ATOM 872 N N . PHE A 1 123 ? 5.809 19.904 0.052 1.00 80.56 123 PHE A N 1
ATOM 873 C CA . PHE A 1 123 ? 5.028 19.973 -1.195 1.00 80.56 123 PHE A CA 1
ATOM 874 C C . PHE A 1 123 ? 3.499 19.880 -1.014 1.00 80.56 123 PHE A C 1
ATOM 876 O O . PHE A 1 123 ? 2.771 19.792 -1.999 1.00 80.56 123 PHE A O 1
ATOM 883 N N . GLY A 1 124 ? 2.995 19.948 0.225 1.00 84.69 124 GLY A N 1
ATOM 884 C CA . GLY A 1 124 ? 1.558 19.868 0.520 1.00 84.69 124 GLY A CA 1
ATOM 885 C C . GLY A 1 124 ? 0.944 18.485 0.254 1.00 84.69 124 GLY A C 1
ATOM 886 O O . GLY A 1 124 ? 1.659 17.514 0.011 1.00 84.69 124 GLY A O 1
ATOM 887 N N . CYS A 1 125 ? -0.388 18.392 0.340 1.00 88.88 125 CYS A N 1
ATOM 888 C CA . CYS A 1 125 ? -1.120 17.148 0.085 1.00 88.88 125 CYS A CA 1
ATOM 889 C C . CYS A 1 125 ? -1.355 16.928 -1.409 1.00 88.88 125 CYS A C 1
ATOM 891 O O . CYS A 1 125 ? -1.918 17.795 -2.080 1.00 88.88 125 CYS A O 1
ATOM 893 N N . MET A 1 126 ? -1.034 15.734 -1.899 1.00 89.94 126 MET A N 1
ATOM 894 C CA . MET A 1 126 ? -1.358 15.318 -3.261 1.00 89.94 126 MET A CA 1
ATOM 895 C C . MET A 1 126 ? -2.734 14.641 -3.322 1.00 89.94 126 MET A C 1
ATOM 897 O O . MET A 1 126 ? -3.125 13.896 -2.423 1.00 89.94 126 MET A O 1
ATOM 901 N N . GLY A 1 127 ? -3.480 14.893 -4.402 1.00 87.25 127 GLY A N 1
ATOM 902 C CA . GLY A 1 127 ? -4.817 14.337 -4.651 1.00 87.25 127 GLY A CA 1
ATOM 903 C C . GLY A 1 127 ? -4.858 13.351 -5.825 1.00 87.25 127 GLY A C 1
ATOM 904 O O . GLY A 1 127 ? -3.945 13.309 -6.647 1.00 87.25 127 GLY A O 1
ATOM 905 N N . GLY A 1 128 ? -5.930 12.557 -5.911 1.00 88.94 128 GLY A N 1
ATOM 906 C CA . GLY A 1 128 ? -6.207 11.666 -7.046 1.00 88.94 128 GLY A CA 1
ATOM 907 C C . GLY A 1 128 ? -5.060 10.708 -7.399 1.00 88.94 128 GLY A C 1
ATOM 908 O O . GLY A 1 128 ? -4.536 9.984 -6.542 1.00 88.94 128 GLY A O 1
ATOM 909 N N . ASP A 1 129 ? -4.665 10.712 -8.673 1.00 90.19 129 ASP A N 1
ATOM 910 C CA . ASP A 1 129 ? -3.576 9.872 -9.188 1.00 90.19 129 ASP A CA 1
ATOM 911 C C . ASP A 1 129 ? -2.193 10.308 -8.679 1.00 90.19 129 ASP A C 1
ATOM 913 O O . ASP A 1 129 ? -1.290 9.478 -8.625 1.00 90.19 129 ASP A O 1
ATOM 917 N N . ASN A 1 130 ? -2.046 11.553 -8.206 1.00 94.19 130 ASN A N 1
ATOM 918 C CA . ASN A 1 130 ? -0.783 12.080 -7.680 1.00 94.19 130 ASN A CA 1
ATOM 919 C C . ASN A 1 130 ? -0.533 11.713 -6.211 1.00 94.19 130 ASN A C 1
ATOM 921 O O . ASN A 1 130 ? 0.571 11.939 -5.712 1.00 94.19 130 ASN A O 1
ATOM 925 N N . ARG A 1 131 ? -1.527 11.153 -5.505 1.00 94.81 131 ARG A N 1
ATOM 926 C CA . ARG A 1 131 ? -1.356 10.661 -4.127 1.00 94.81 131 ARG A CA 1
ATOM 927 C C . ARG A 1 131 ? -0.188 9.677 -4.053 1.00 94.81 131 ARG A C 1
ATOM 929 O O . ARG A 1 131 ? -0.146 8.713 -4.825 1.00 94.81 131 ARG A O 1
ATOM 936 N N . LEU A 1 132 ? 0.690 9.872 -3.069 1.00 97.38 132 LEU A N 1
ATOM 937 C CA . LEU A 1 132 ? 1.758 8.927 -2.773 1.00 97.38 132 LEU A CA 1
ATOM 938 C C . LEU A 1 132 ? 1.190 7.546 -2.440 1.00 97.38 132 LEU A C 1
ATOM 940 O O . LEU A 1 132 ? 0.293 7.405 -1.600 1.00 97.38 132 LEU A O 1
ATOM 944 N N . ARG A 1 133 ? 1.754 6.527 -3.079 1.00 98.38 133 ARG A N 1
ATOM 945 C CA . ARG A 1 133 ? 1.549 5.112 -2.760 1.00 98.38 133 ARG A CA 1
ATOM 946 C C . ARG A 1 133 ? 2.876 4.384 -2.947 1.00 98.38 133 ARG A C 1
ATOM 948 O O . ARG A 1 133 ? 3.674 4.809 -3.776 1.00 98.38 133 ARG A O 1
ATOM 955 N N . GLY A 1 134 ? 3.119 3.304 -2.218 1.00 98.69 134 GLY A N 1
ATOM 956 C CA . GLY A 1 134 ? 4.283 2.458 -2.472 1.00 98.69 134 GLY A CA 1
ATOM 957 C C . GLY A 1 134 ? 4.036 1.653 -3.741 1.00 98.69 134 GLY A C 1
ATOM 958 O O . GLY A 1 134 ? 4.538 1.991 -4.811 1.00 98.69 134 GLY A O 1
ATOM 959 N N . ILE A 1 135 ? 3.189 0.634 -3.620 1.00 98.88 135 ILE A N 1
ATOM 960 C CA . ILE A 1 135 ? 2.765 -0.230 -4.726 1.00 98.88 135 ILE A CA 1
ATOM 961 C C . ILE A 1 135 ? 1.296 0.054 -5.032 1.00 98.88 135 ILE A C 1
ATOM 963 O O . ILE A 1 135 ? 0.459 -0.046 -4.137 1.00 98.88 135 ILE A O 1
ATOM 967 N N . LEU A 1 136 ? 0.980 0.394 -6.283 1.00 98.75 136 LEU A N 1
ATOM 968 C CA . LEU A 1 136 ? -0.388 0.538 -6.775 1.00 98.75 136 LEU A CA 1
ATOM 969 C C . LEU A 1 136 ? -0.675 -0.480 -7.879 1.00 98.75 136 LEU A C 1
ATOM 971 O O . LEU A 1 136 ? -0.081 -0.398 -8.951 1.00 98.75 136 LEU A O 1
ATOM 975 N N . PHE A 1 137 ? -1.647 -1.365 -7.672 1.00 98.56 137 PHE A N 1
ATOM 976 C CA . PHE A 1 137 ? -2.313 -2.043 -8.788 1.00 98.56 137 PHE A CA 1
ATOM 977 C C . PHE A 1 137 ? -3.647 -1.352 -9.052 1.00 98.56 137 PHE A C 1
ATOM 979 O O . PHE A 1 137 ? -4.505 -1.280 -8.175 1.00 98.56 137 PHE A O 1
ATOM 986 N N . ASP A 1 138 ? -3.806 -0.829 -10.260 1.00 97.69 138 ASP A N 1
ATOM 987 C CA . ASP A 1 138 ? -4.977 -0.079 -10.700 1.00 97.69 138 ASP A CA 1
ATOM 988 C C . ASP A 1 138 ? -5.610 -0.802 -11.889 1.00 97.69 138 ASP A C 1
ATOM 990 O O . ASP A 1 138 ? -5.063 -0.768 -12.993 1.00 97.69 138 ASP A O 1
ATOM 994 N N . GLY A 1 139 ? -6.703 -1.528 -11.640 1.00 97.81 139 GLY A N 1
ATOM 995 C CA . GLY A 1 139 ? -7.343 -2.393 -12.639 1.00 97.81 139 GLY A CA 1
ATOM 996 C C . GLY A 1 139 ? -6.562 -3.679 -12.956 1.00 97.81 139 GLY A C 1
ATOM 997 O O . GLY A 1 139 ? -6.807 -4.308 -13.985 1.00 97.81 139 GLY A O 1
ATOM 998 N N . ALA A 1 140 ? -5.639 -4.104 -12.084 1.00 98.50 140 ALA A N 1
ATOM 999 C CA . ALA A 1 140 ? -4.799 -5.285 -12.303 1.00 98.50 140 ALA A CA 1
ATOM 1000 C C . ALA A 1 140 ? -4.957 -6.371 -11.227 1.00 98.50 140 ALA A C 1
ATOM 1002 O O . ALA A 1 140 ? -5.122 -6.084 -10.041 1.00 98.50 140 ALA A O 1
ATOM 1003 N N . SER A 1 141 ? -4.877 -7.627 -11.669 1.00 98.81 141 SER A N 1
ATOM 1004 C CA . SER A 1 141 ? -4.712 -8.816 -10.824 1.00 98.81 141 SER A CA 1
ATOM 1005 C C . SER A 1 141 ? -3.226 -9.128 -10.612 1.00 98.81 141 SER A C 1
ATOM 1007 O O . SER A 1 141 ? -2.369 -8.611 -11.331 1.00 98.81 141 SER A O 1
ATOM 1009 N N . GLY A 1 142 ? -2.917 -10.021 -9.671 1.00 98.56 142 GLY A N 1
ATOM 1010 C CA . GLY A 1 142 ? -1.569 -10.572 -9.510 1.00 98.56 142 GLY A CA 1
ATOM 1011 C C . GLY A 1 142 ? -1.134 -10.715 -8.059 1.00 98.56 142 GLY A C 1
ATOM 1012 O O . GLY A 1 142 ? -1.961 -10.953 -7.181 1.00 98.56 142 GLY A O 1
ATOM 1013 N N . ASN A 1 143 ? 0.169 -10.612 -7.809 1.00 98.75 143 ASN A N 1
ATOM 1014 C CA . ASN A 1 143 ? 0.757 -10.957 -6.515 1.00 98.75 143 ASN A CA 1
ATOM 1015 C C . ASN A 1 143 ? 1.695 -9.860 -5.995 1.00 98.75 143 ASN A C 1
ATOM 1017 O O . ASN A 1 143 ? 2.536 -9.348 -6.731 1.00 98.75 143 ASN A O 1
ATOM 1021 N N . VAL A 1 144 ? 1.592 -9.545 -4.705 1.00 98.94 144 VAL A N 1
ATOM 1022 C CA . VAL A 1 144 ? 2.525 -8.678 -3.974 1.00 98.94 144 VAL A CA 1
ATOM 1023 C C . VAL A 1 144 ? 3.054 -9.484 -2.794 1.00 98.94 144 VAL A C 1
ATOM 1025 O O . VAL A 1 144 ? 2.364 -9.619 -1.783 1.00 98.94 144 VAL A O 1
ATOM 1028 N N . THR A 1 145 ? 4.236 -10.089 -2.935 1.00 98.94 145 THR A N 1
ATOM 1029 C CA . THR A 1 145 ? 4.720 -11.093 -1.971 1.00 98.94 145 THR A CA 1
ATOM 1030 C C . THR A 1 145 ? 6.161 -10.895 -1.528 1.00 98.94 145 THR A C 1
ATOM 1032 O O . THR A 1 145 ? 7.014 -10.597 -2.354 1.00 98.94 145 THR A O 1
ATOM 1035 N N . ASN A 1 146 ? 6.471 -11.160 -0.257 1.00 98.88 146 ASN A N 1
ATOM 1036 C CA . ASN A 1 146 ? 7.842 -11.093 0.278 1.00 98.88 146 ASN A CA 1
ATOM 1037 C C . ASN A 1 146 ? 8.515 -9.717 0.104 1.00 98.88 146 ASN A C 1
ATOM 1039 O O . ASN A 1 146 ? 9.721 -9.638 -0.127 1.00 98.88 146 ASN A O 1
ATOM 1043 N N . ASN A 1 147 ? 7.750 -8.625 0.186 1.00 98.94 147 ASN A N 1
ATOM 1044 C CA . ASN A 1 147 ? 8.287 -7.271 0.048 1.00 98.94 147 ASN A CA 1
ATOM 1045 C C . ASN A 1 147 ? 8.425 -6.569 1.402 1.00 98.94 147 ASN A C 1
ATOM 1047 O O . ASN A 1 147 ? 7.638 -6.789 2.321 1.00 98.94 147 ASN A O 1
ATOM 1051 N N . ALA A 1 148 ? 9.380 -5.651 1.499 1.00 98.88 148 ALA A N 1
ATOM 1052 C CA . ALA A 1 148 ? 9.514 -4.706 2.597 1.00 98.88 148 ALA A CA 1
ATOM 1053 C C . ALA A 1 148 ? 9.143 -3.300 2.102 1.00 98.88 148 ALA A C 1
ATOM 1055 O O . ALA A 1 148 ? 9.976 -2.603 1.531 1.00 98.88 148 ALA A O 1
ATOM 1056 N N . VAL A 1 149 ? 7.894 -2.879 2.315 1.00 98.81 149 VAL A N 1
ATOM 1057 C CA . VAL A 1 149 ? 7.369 -1.565 1.908 1.00 98.81 149 VAL A CA 1
ATOM 1058 C C . VAL A 1 149 ? 7.365 -0.626 3.114 1.00 98.81 149 VAL A C 1
ATOM 1060 O O . VAL A 1 149 ? 6.539 -0.745 4.020 1.00 98.81 149 VAL A O 1
ATOM 1063 N N . ILE A 1 150 ? 8.332 0.284 3.163 1.00 98.00 150 ILE A N 1
ATOM 1064 C CA . ILE A 1 150 ? 8.705 1.021 4.374 1.00 98.00 150 ILE A CA 1
ATOM 1065 C C . ILE A 1 150 ? 8.740 2.526 4.084 1.00 98.00 150 ILE A C 1
ATOM 1067 O O . ILE A 1 150 ? 9.137 2.932 3.003 1.00 98.00 150 ILE A O 1
ATOM 1071 N N . THR A 1 151 ? 8.337 3.371 5.039 1.00 96.19 151 THR A N 1
ATOM 1072 C CA . THR A 1 151 ? 8.474 4.844 4.941 1.00 96.19 151 THR A CA 1
ATOM 1073 C C . THR A 1 151 ? 7.767 5.425 3.708 1.00 96.19 151 THR A C 1
ATOM 1075 O O . THR A 1 151 ? 8.245 6.329 3.030 1.00 96.19 151 THR A O 1
ATOM 1078 N N . ILE A 1 152 ? 6.563 4.929 3.413 1.00 97.62 152 ILE A N 1
ATOM 1079 C CA . ILE A 1 152 ? 5.706 5.523 2.381 1.00 97.62 152 ILE A CA 1
ATOM 1080 C C . ILE A 1 152 ? 4.948 6.709 2.990 1.00 97.62 152 ILE A C 1
ATOM 1082 O O . ILE A 1 152 ? 3.763 6.623 3.321 1.00 97.62 152 ILE A O 1
ATOM 1086 N N . LYS A 1 153 ? 5.668 7.816 3.184 1.00 94.50 153 LYS A N 1
ATOM 1087 C CA . LYS A 1 153 ? 5.160 9.063 3.769 1.00 94.50 153 LYS A CA 1
ATOM 1088 C C . LYS A 1 153 ? 5.929 10.289 3.284 1.00 94.50 153 LYS A C 1
ATOM 1090 O O . LYS A 1 153 ? 7.041 10.169 2.775 1.00 94.50 153 LYS A O 1
ATOM 1095 N N . ARG A 1 154 ? 5.339 11.472 3.467 1.00 90.19 154 ARG A N 1
ATOM 1096 C CA . ARG A 1 154 ? 5.980 12.769 3.208 1.00 90.19 154 ARG A CA 1
ATOM 1097 C C . ARG A 1 154 ? 6.227 13.505 4.511 1.00 90.19 154 ARG A C 1
ATOM 1099 O O . ARG A 1 154 ? 5.289 13.801 5.251 1.00 90.19 154 ARG A O 1
ATOM 1106 N N . GLY A 1 155 ? 7.482 13.859 4.765 1.00 85.00 155 GLY A N 1
ATOM 1107 C CA . GLY A 1 155 ? 7.859 14.510 6.015 1.00 85.00 155 GLY A CA 1
ATOM 1108 C C . GLY A 1 155 ? 7.568 13.653 7.255 1.00 85.00 155 GLY A C 1
ATOM 1109 O O . GLY A 1 155 ? 7.419 12.433 7.181 1.00 85.00 155 GLY A O 1
ATOM 1110 N N . LEU A 1 156 ? 7.543 14.305 8.421 1.00 80.00 156 LEU A N 1
ATOM 1111 C CA . LEU A 1 156 ? 7.453 13.622 9.718 1.00 80.00 156 LEU A CA 1
ATOM 1112 C C . LEU A 1 156 ? 6.021 13.516 10.258 1.00 80.00 156 LEU A C 1
ATOM 1114 O O . LEU A 1 156 ? 5.677 12.493 10.843 1.00 80.00 156 LEU A O 1
ATOM 1118 N N . SER A 1 157 ? 5.199 14.550 10.069 1.00 85.12 157 SER A N 1
ATOM 1119 C CA . SER A 1 157 ? 3.830 14.629 10.585 1.00 85.12 157 SER A CA 1
ATOM 1120 C C . SER A 1 157 ? 2.931 15.364 9.591 1.00 85.12 157 SER A C 1
ATOM 1122 O O . SER A 1 157 ? 3.083 16.560 9.349 1.00 85.12 157 SER A O 1
ATOM 1124 N N . SER A 1 158 ? 1.996 14.637 8.979 1.00 87.38 158 SER A N 1
ATOM 1125 C CA . SER A 1 158 ? 1.086 15.179 7.968 1.00 87.38 158 SER A CA 1
ATOM 1126 C C . SER A 1 158 ? -0.279 14.500 8.030 1.00 87.38 158 SER A C 1
ATOM 1128 O O . SER A 1 158 ? -0.358 13.276 8.089 1.00 87.38 158 SER A O 1
ATOM 1130 N N . GLY A 1 159 ? -1.351 15.296 7.976 1.00 88.06 159 GLY A N 1
ATOM 1131 C CA . GLY A 1 159 ? -2.738 14.819 7.894 1.00 88.06 159 GLY A CA 1
ATOM 1132 C C . GLY A 1 159 ? -3.218 14.500 6.475 1.00 88.06 159 GLY A C 1
ATOM 1133 O O . GLY A 1 159 ? -4.402 14.212 6.275 1.00 88.06 159 GLY A O 1
ATOM 1134 N N . CYS A 1 160 ? -2.337 14.567 5.473 1.00 90.56 160 CYS A N 1
ATOM 1135 C CA . CYS A 1 160 ? -2.692 14.289 4.084 1.00 90.56 160 CYS A CA 1
ATOM 1136 C C . CYS A 1 160 ? -3.148 12.834 3.905 1.00 90.56 160 CYS A C 1
ATOM 1138 O O . CYS A 1 160 ? -2.472 11.900 4.336 1.00 90.56 160 CYS A O 1
ATOM 1140 N N . GLN A 1 161 ? -4.278 12.631 3.220 1.00 90.62 161 GLN A N 1
ATOM 1141 C CA . GLN A 1 161 ? -4.869 11.308 2.961 1.00 90.62 161 GLN A CA 1
ATOM 1142 C C . GLN A 1 161 ? -4.162 10.581 1.794 1.00 90.62 161 GLN A C 1
ATOM 1144 O O . GLN A 1 161 ? -4.771 10.142 0.821 1.00 90.62 161 GLN A O 1
ATOM 1149 N N . GLU A 1 162 ? -2.842 10.480 1.882 1.00 93.25 162 GLU A N 1
ATOM 1150 C CA . GLU A 1 162 ? -1.952 9.786 0.950 1.00 93.25 162 GLU A CA 1
ATOM 1151 C C . GLU A 1 162 ? -0.914 8.973 1.729 1.00 93.25 162 GLU A C 1
ATOM 1153 O O . GLU A 1 162 ? -0.946 8.945 2.955 1.00 93.25 162 GLU A O 1
ATOM 1158 N N . GLY A 1 163 ? 0.004 8.322 1.019 1.00 95.94 163 GLY A N 1
ATOM 1159 C CA . GLY A 1 163 ? 1.035 7.476 1.603 1.00 95.94 163 GLY A CA 1
ATOM 1160 C C . GLY A 1 163 ? 0.457 6.145 2.062 1.00 95.94 163 GLY A C 1
ATOM 1161 O O . GLY A 1 163 ? 0.557 5.777 3.233 1.00 95.94 163 GLY A O 1
ATOM 1162 N N . ASN A 1 164 ? -0.191 5.453 1.122 1.00 98.12 164 ASN A N 1
ATOM 1163 C CA . ASN A 1 164 ? -0.598 4.067 1.312 1.00 98.12 164 ASN A CA 1
ATOM 1164 C C . ASN A 1 164 ? 0.569 3.149 0.946 1.00 98.12 164 ASN A C 1
ATOM 1166 O O . ASN A 1 164 ? 1.135 3.306 -0.135 1.00 98.12 164 ASN A O 1
ATOM 1170 N N . GLY A 1 165 ? 0.926 2.198 1.808 1.00 98.69 165 GLY A N 1
ATOM 1171 C CA . GLY A 1 165 ? 2.021 1.264 1.530 1.00 98.69 165 GLY A CA 1
ATOM 1172 C C . GLY A 1 165 ? 1.745 0.444 0.269 1.00 98.69 165 GLY A C 1
ATOM 1173 O O . GLY A 1 165 ? 2.444 0.569 -0.737 1.00 98.69 165 GLY A O 1
ATOM 1174 N N . ILE A 1 166 ? 0.671 -0.340 0.308 1.00 98.94 166 ILE A N 1
ATOM 1175 C CA . ILE A 1 166 ? 0.167 -1.127 -0.820 1.00 98.94 166 ILE A CA 1
ATOM 1176 C C . ILE A 1 166 ? -1.291 -0.734 -1.058 1.00 98.94 166 ILE A C 1
ATOM 1178 O O . ILE A 1 166 ? -2.108 -0.755 -0.139 1.00 98.94 166 ILE A O 1
ATOM 1182 N N . GLU A 1 167 ? -1.638 -0.384 -2.289 1.00 98.69 167 GLU A N 1
ATOM 1183 C CA . GLU A 1 167 ? -3.011 -0.104 -2.701 1.00 98.69 167 GLU A CA 1
ATOM 1184 C C . GLU A 1 167 ? -3.355 -0.938 -3.932 1.00 98.69 167 GLU A C 1
ATOM 1186 O O . GLU A 1 167 ? -2.686 -0.874 -4.957 1.00 98.69 167 GLU A O 1
ATOM 1191 N N . ILE A 1 168 ? -4.424 -1.714 -3.829 1.00 98.44 168 ILE A N 1
ATOM 1192 C CA . ILE A 1 168 ? -5.042 -2.416 -4.944 1.00 98.44 168 ILE A CA 1
ATOM 1193 C C . ILE A 1 168 ? -6.412 -1.794 -5.138 1.00 98.44 168 ILE A C 1
ATOM 1195 O O . ILE A 1 168 ? -7.199 -1.708 -4.189 1.00 98.44 168 ILE A O 1
ATOM 1199 N N . ARG A 1 169 ? -6.710 -1.354 -6.356 1.00 97.31 169 ARG A N 1
ATOM 1200 C CA . ARG A 1 169 ? -8.021 -0.799 -6.661 1.00 97.31 169 ARG A CA 1
ATOM 1201 C C . ARG A 1 169 ? -8.538 -1.225 -8.019 1.00 97.31 169 ARG A C 1
ATOM 1203 O O . ARG A 1 169 ? -7.768 -1.429 -8.956 1.00 97.31 169 ARG A O 1
ATOM 1210 N N . ASN A 1 170 ? -9.856 -1.318 -8.116 1.00 97.19 170 ASN A N 1
ATOM 1211 C CA . ASN A 1 170 ? -10.528 -1.548 -9.380 1.00 97.19 170 ASN A CA 1
ATOM 1212 C C . ASN A 1 170 ? -11.872 -0.821 -9.439 1.00 97.19 170 ASN A C 1
ATOM 1214 O O . ASN A 1 170 ? -12.826 -1.190 -8.758 1.00 97.19 170 ASN A O 1
ATOM 1218 N N . PHE A 1 171 ? -11.945 0.200 -10.285 1.00 94.12 171 PHE A N 1
ATOM 1219 C CA . PHE A 1 171 ? -13.158 0.986 -10.518 1.00 94.12 171 PHE A CA 1
ATOM 1220 C C . PHE A 1 171 ? -13.496 1.094 -12.010 1.00 94.12 171 PHE A C 1
ATOM 1222 O O . PHE A 1 171 ? -14.306 1.928 -12.399 1.00 94.12 171 PHE A O 1
ATOM 1229 N N . ASP A 1 172 ? -12.858 0.286 -12.861 1.00 90.06 172 ASP A N 1
ATOM 1230 C CA . ASP A 1 172 ? -12.967 0.407 -14.319 1.00 90.06 172 ASP A CA 1
ATOM 1231 C C . ASP A 1 172 ? -14.165 -0.353 -14.924 1.00 90.06 172 ASP A C 1
ATOM 1233 O O . ASP A 1 172 ? -14.456 -0.207 -16.111 1.00 90.06 172 ASP A O 1
ATOM 1237 N N . GLY A 1 173 ? -14.873 -1.155 -14.121 1.00 88.62 173 GLY A N 1
ATOM 1238 C CA . GLY A 1 173 ? -16.024 -1.947 -14.562 1.00 88.62 173 GLY A CA 1
ATOM 1239 C C . GLY A 1 173 ? -15.672 -3.144 -15.456 1.00 88.62 173 GLY A C 1
ATOM 1240 O O . GLY A 1 173 ? -16.568 -3.751 -16.038 1.00 88.62 173 GLY A O 1
ATOM 1241 N N . THR A 1 174 ? -14.394 -3.520 -15.563 1.00 90.69 174 THR A N 1
ATOM 1242 C CA . THR A 1 174 ? -13.904 -4.623 -16.414 1.00 90.69 174 THR A CA 1
ATOM 1243 C C . THR A 1 174 ? -13.884 -5.984 -15.705 1.00 90.69 174 THR A C 1
ATOM 1245 O O . THR A 1 174 ? -13.233 -6.929 -16.159 1.00 90.69 174 THR A O 1
ATOM 1248 N N . GLY A 1 175 ? -14.607 -6.092 -14.589 1.00 94.38 175 GLY A N 1
ATOM 1249 C CA . GLY A 1 175 ? -14.715 -7.285 -13.756 1.00 94.38 175 GLY A CA 1
ATOM 1250 C C . GLY A 1 175 ? -13.666 -7.367 -12.648 1.00 94.38 175 GLY A C 1
ATOM 1251 O O . GLY A 1 175 ? -12.649 -6.666 -12.667 1.00 94.38 175 GLY A O 1
ATOM 1252 N N . THR A 1 176 ? -13.931 -8.259 -11.695 1.00 97.69 176 THR A N 1
ATOM 1253 C CA . THR A 1 176 ? -13.182 -8.389 -10.446 1.00 97.69 176 THR A CA 1
ATOM 1254 C C . THR A 1 176 ? -11.704 -8.682 -10.674 1.00 97.69 176 THR A C 1
ATOM 1256 O O . THR A 1 176 ? -11.350 -9.598 -11.420 1.00 97.69 176 THR A O 1
ATOM 1259 N N . LYS A 1 177 ? -10.828 -7.942 -9.985 1.00 98.31 177 LYS A N 1
ATOM 1260 C CA . LYS A 1 177 ? -9.386 -8.235 -9.954 1.00 98.31 177 LYS A CA 1
ATOM 1261 C C . LYS A 1 177 ? -9.037 -9.048 -8.719 1.00 98.31 177 LYS A C 1
ATOM 1263 O O . LYS A 1 177 ? -9.422 -8.687 -7.608 1.00 98.31 177 LYS A O 1
ATOM 1268 N N . THR A 1 178 ? -8.308 -10.142 -8.907 1.00 98.62 178 THR A N 1
ATOM 1269 C CA . THR A 1 178 ? -7.887 -11.019 -7.810 1.00 98.62 178 THR A CA 1
ATOM 1270 C C . THR A 1 178 ? -6.431 -10.757 -7.477 1.00 98.62 178 THR A C 1
ATOM 1272 O O . THR A 1 178 ? -5.574 -10.815 -8.360 1.00 98.62 178 THR A O 1
ATOM 1275 N N . VAL A 1 179 ? -6.148 -10.474 -6.205 1.00 98.75 179 VAL A N 1
ATOM 1276 C CA . VAL A 1 179 ? -4.783 -10.182 -5.756 1.00 98.75 179 VAL A CA 1
ATOM 1277 C C . VAL A 1 179 ? -4.439 -10.943 -4.485 1.00 98.75 179 VAL A C 1
ATOM 1279 O O . VAL A 1 179 ? -5.218 -10.967 -3.530 1.00 98.75 179 VAL A O 1
ATOM 1282 N N . LEU A 1 180 ? -3.247 -11.535 -4.469 1.00 98.94 180 LEU A N 1
ATOM 1283 C CA . LEU A 1 180 ? -2.618 -12.095 -3.278 1.00 98.94 180 LEU A CA 1
ATOM 1284 C C . LEU A 1 180 ? -1.597 -11.098 -2.722 1.00 98.94 180 LEU A C 1
ATOM 1286 O O . LEU A 1 180 ? -0.697 -10.657 -3.434 1.00 98.94 180 LEU A O 1
ATOM 1290 N N . ILE A 1 181 ? -1.731 -10.762 -1.443 1.00 98.94 181 ILE A N 1
ATOM 1291 C CA . ILE A 1 181 ? -0.805 -9.906 -0.703 1.00 98.94 181 ILE A CA 1
ATOM 1292 C C . ILE A 1 181 ? -0.316 -10.716 0.493 1.00 98.94 181 ILE A C 1
ATOM 1294 O O . ILE A 1 181 ? -1.031 -10.830 1.493 1.00 98.94 181 ILE A O 1
ATOM 1298 N N . GLU A 1 182 ? 0.874 -11.310 0.390 1.00 98.94 182 GLU A N 1
ATOM 1299 C CA . GLU A 1 182 ? 1.396 -12.181 1.448 1.00 98.94 182 GLU A CA 1
ATOM 1300 C C . GLU A 1 182 ? 2.845 -11.943 1.846 1.00 98.94 182 GLU A C 1
ATOM 1302 O O . GLU A 1 182 ? 3.673 -11.532 1.037 1.00 98.94 182 GLU A O 1
ATOM 1307 N N . HIS A 1 183 ? 3.162 -12.245 3.107 1.00 98.88 183 HIS A N 1
ATOM 1308 C CA . HIS A 1 183 ? 4.533 -12.210 3.624 1.00 98.88 183 HIS A CA 1
ATOM 1309 C C . HIS A 1 183 ? 5.244 -10.861 3.420 1.00 98.88 183 HIS A C 1
ATOM 1311 O O . HIS A 1 183 ? 6.467 -10.795 3.331 1.00 98.88 183 HIS A O 1
ATOM 1317 N N . ASN A 1 184 ? 4.485 -9.765 3.357 1.00 98.94 184 ASN A N 1
ATOM 1318 C CA . ASN A 1 184 ? 5.048 -8.426 3.272 1.00 98.94 184 ASN A CA 1
ATOM 1319 C C . ASN A 1 184 ? 5.254 -7.832 4.667 1.00 98.94 184 ASN A C 1
ATOM 1321 O O . ASN A 1 184 ? 4.473 -8.070 5.593 1.00 98.94 184 ASN A O 1
ATOM 1325 N N . VAL A 1 185 ? 6.268 -6.982 4.784 1.00 98.94 185 VAL A N 1
ATOM 1326 C CA . VAL A 1 185 ? 6.447 -6.054 5.900 1.00 98.94 185 VAL A CA 1
ATOM 1327 C C . VAL A 1 185 ? 6.050 -4.668 5.414 1.00 98.94 185 VAL A C 1
ATOM 1329 O O . VAL A 1 185 ? 6.713 -4.104 4.547 1.00 98.94 185 VAL A O 1
ATOM 1332 N N . VAL A 1 186 ? 4.975 -4.113 5.969 1.00 98.94 186 VAL A N 1
ATOM 1333 C CA . VAL A 1 186 ? 4.454 -2.788 5.622 1.00 98.94 186 VAL A CA 1
ATOM 1334 C C . VAL A 1 186 ? 4.449 -1.916 6.867 1.00 98.94 186 VAL A C 1
ATOM 1336 O O . VAL A 1 186 ? 3.627 -2.101 7.764 1.00 98.94 186 VAL A O 1
ATOM 1339 N N . ARG A 1 187 ? 5.376 -0.963 6.961 1.00 98.31 187 ARG A N 1
ATOM 1340 C CA . ARG A 1 187 ? 5.508 -0.127 8.163 1.00 98.31 187 ARG A CA 1
ATOM 1341 C C . ARG A 1 187 ? 5.860 1.310 7.845 1.00 98.31 187 ARG A C 1
ATOM 1343 O O . ARG A 1 187 ? 6.422 1.596 6.793 1.00 98.31 187 ARG A O 1
ATOM 1350 N N . ASP A 1 188 ? 5.571 2.200 8.787 1.00 95.69 188 ASP A N 1
ATOM 1351 C CA . ASP A 1 188 ? 5.886 3.626 8.653 1.00 95.69 188 ASP A CA 1
ATOM 1352 C C . ASP A 1 188 ? 5.233 4.277 7.409 1.00 95.69 188 ASP A C 1
ATOM 1354 O O . ASP A 1 188 ? 5.790 5.162 6.764 1.00 95.69 188 ASP A O 1
ATOM 1358 N N . TYR A 1 189 ? 4.042 3.801 7.042 1.00 97.56 189 TYR A N 1
ATOM 1359 C CA . TYR A 1 189 ? 3.184 4.419 6.030 1.00 97.56 189 TYR A CA 1
ATOM 1360 C C . TYR A 1 189 ? 2.466 5.639 6.612 1.00 97.56 189 TYR A C 1
ATOM 1362 O O . TYR A 1 189 ? 2.232 5.720 7.816 1.00 97.56 189 TYR A O 1
ATOM 1370 N N . GLN A 1 190 ? 2.077 6.592 5.769 1.00 96.69 190 GLN A N 1
ATOM 1371 C CA . GLN A 1 190 ? 1.410 7.803 6.244 1.00 96.69 190 GLN A CA 1
ATOM 1372 C C . GLN A 1 190 ? -0.054 7.554 6.603 1.00 96.69 190 GLN A C 1
ATOM 1374 O O . GLN A 1 190 ? -0.465 7.905 7.705 1.00 96.69 190 GLN 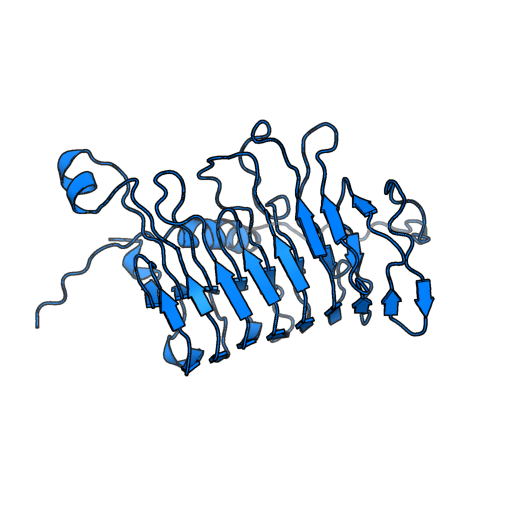A O 1
ATOM 1379 N N . LYS A 1 191 ? -0.837 6.943 5.700 1.00 95.75 191 LYS A N 1
ATOM 1380 C CA . LYS A 1 191 ? -2.286 6.780 5.883 1.00 95.75 191 LYS A CA 1
ATOM 1381 C C . LYS A 1 191 ? -2.702 5.331 6.098 1.00 95.75 191 LYS A C 1
ATOM 1383 O O . LYS A 1 191 ? -3.141 5.004 7.198 1.00 95.75 191 LYS A O 1
ATOM 1388 N N . ASN A 1 192 ? -2.580 4.482 5.079 1.00 97.94 192 ASN A N 1
ATOM 1389 C CA . ASN A 1 192 ? -2.944 3.071 5.191 1.00 97.94 192 ASN A CA 1
ATOM 1390 C C . ASN A 1 192 ? -1.746 2.151 4.930 1.00 97.94 192 ASN A C 1
ATOM 1392 O O . ASN A 1 192 ? -0.937 2.419 4.043 1.00 97.94 192 ASN A O 1
ATOM 1396 N N . GLY A 1 193 ? -1.667 1.027 5.638 1.00 98.81 193 GLY A N 1
ATOM 1397 C CA . GLY A 1 193 ? -0.685 -0.012 5.337 1.00 98.81 193 GLY A CA 1
ATOM 1398 C C . GLY A 1 193 ? -1.030 -0.700 4.022 1.00 98.81 193 GLY A C 1
ATOM 1399 O O . GLY A 1 193 ? -0.342 -0.523 3.017 1.00 98.81 193 GLY A O 1
ATOM 1400 N N . ILE A 1 194 ? -2.140 -1.435 4.016 1.00 98.88 194 ILE A N 1
ATOM 1401 C CA . ILE A 1 194 ? -2.663 -2.133 2.837 1.00 98.88 194 ILE A CA 1
ATOM 1402 C C . ILE A 1 194 ? -4.100 -1.679 2.578 1.00 98.88 194 ILE A C 1
ATOM 1404 O O . ILE A 1 194 ? -4.918 -1.625 3.492 1.00 98.88 194 ILE A O 1
ATOM 1408 N N . THR A 1 195 ? -4.430 -1.347 1.334 1.00 98.69 195 THR A N 1
ATOM 1409 C CA . THR A 1 195 ? -5.786 -0.961 0.920 1.00 98.69 195 THR A CA 1
ATOM 1410 C C . THR A 1 195 ? -6.241 -1.812 -0.258 1.00 98.69 195 THR A C 1
ATOM 1412 O O . THR A 1 195 ? -5.535 -1.890 -1.257 1.00 98.69 195 THR A O 1
ATOM 1415 N N . ALA A 1 196 ? -7.431 -2.401 -0.159 1.00 98.44 196 ALA A N 1
ATOM 1416 C CA . ALA A 1 196 ? -8.157 -3.015 -1.265 1.00 98.44 196 ALA A CA 1
ATOM 1417 C C . ALA A 1 196 ? -9.476 -2.259 -1.466 1.00 98.44 196 ALA A C 1
ATOM 1419 O O . ALA A 1 196 ? -10.303 -2.209 -0.555 1.00 98.44 196 ALA A O 1
ATOM 1420 N N . ASN A 1 197 ? -9.662 -1.651 -2.635 1.00 95.94 197 ASN A N 1
ATOM 1421 C CA . ASN A 1 197 ? -10.809 -0.792 -2.923 1.00 95.94 197 ASN A CA 1
ATOM 1422 C C . ASN A 1 197 ? -11.478 -1.152 -4.255 1.00 95.94 197 ASN A C 1
ATOM 1424 O O . ASN A 1 197 ? -10.797 -1.440 -5.236 1.00 95.94 197 ASN A O 1
ATOM 1428 N N . GLY A 1 198 ? -12.800 -1.038 -4.339 1.00 96.12 198 GLY A N 1
ATOM 1429 C CA . GLY A 1 198 ? -13.513 -1.307 -5.589 1.00 96.12 198 GLY A CA 1
ATOM 1430 C C . GLY A 1 198 ? -13.758 -2.797 -5.820 1.00 96.12 198 GLY A C 1
ATOM 1431 O O . GLY A 1 198 ? -13.723 -3.594 -4.885 1.00 96.12 198 GLY A O 1
ATOM 1432 N N . ASP A 1 199 ? -13.996 -3.179 -7.074 1.00 97.31 199 ASP A N 1
ATOM 1433 C CA . ASP A 1 199 ? -14.258 -4.561 -7.494 1.00 97.31 199 ASP A CA 1
ATOM 1434 C C . ASP A 1 199 ? -12.962 -5.400 -7.486 1.00 97.31 199 ASP A C 1
ATOM 1436 O O . ASP A 1 199 ? -12.373 -5.743 -8.518 1.00 97.31 199 ASP A O 1
ATOM 1440 N N . VAL A 1 200 ? -12.474 -5.658 -6.273 1.00 98.25 200 VAL A N 1
ATOM 1441 C CA . VAL A 1 200 ? -11.245 -6.387 -5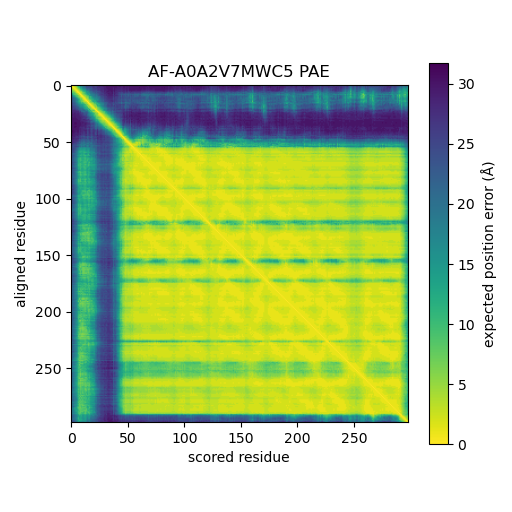.957 1.00 98.25 200 VAL A CA 1
ATOM 1442 C C . VAL A 1 200 ? -11.577 -7.532 -5.003 1.00 98.25 200 VAL A C 1
ATOM 1444 O O . VAL A 1 200 ? -12.229 -7.335 -3.976 1.00 98.25 200 VAL A O 1
ATOM 1447 N N . ALA A 1 201 ? -11.076 -8.725 -5.315 1.00 98.62 201 ALA A N 1
ATOM 1448 C CA . ALA A 1 201 ? -11.047 -9.877 -4.422 1.00 98.62 201 ALA A CA 1
ATOM 1449 C C . ALA A 1 201 ? -9.618 -10.058 -3.887 1.00 98.62 201 ALA A C 1
ATOM 1451 O O . ALA A 1 201 ? -8.756 -10.607 -4.577 1.00 98.62 201 ALA A O 1
ATOM 1452 N N . ALA A 1 202 ? -9.352 -9.566 -2.674 1.00 98.75 202 ALA A N 1
ATOM 1453 C CA . ALA A 1 202 ? -8.010 -9.566 -2.092 1.00 98.75 202 ALA A CA 1
ATOM 1454 C C . ALA A 1 202 ? -7.839 -10.643 -1.012 1.00 98.75 202 ALA A C 1
ATOM 1456 O O . ALA A 1 202 ? -8.606 -10.711 -0.049 1.00 98.75 202 ALA A O 1
ATOM 1457 N N . THR A 1 203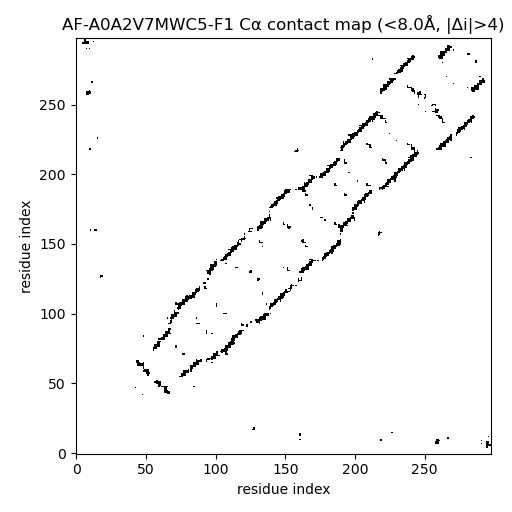 ? -6.776 -11.435 -1.134 1.00 98.88 203 THR A N 1
ATOM 1458 C CA . THR A 1 203 ? -6.290 -12.325 -0.074 1.00 98.88 203 THR A CA 1
ATOM 1459 C C . THR A 1 203 ? -5.087 -11.668 0.583 1.00 98.88 203 THR A C 1
ATOM 1461 O O . THR A 1 203 ? -4.011 -11.615 -0.005 1.00 98.88 203 THR A O 1
ATOM 1464 N N . ILE A 1 204 ? -5.266 -11.153 1.798 1.00 98.94 204 ILE A N 1
ATOM 1465 C CA . ILE A 1 204 ? -4.224 -10.469 2.566 1.00 98.94 204 ILE A CA 1
ATOM 1466 C C . ILE A 1 204 ? -3.823 -11.372 3.724 1.00 98.94 204 ILE A C 1
ATOM 1468 O O . ILE A 1 204 ? -4.556 -11.479 4.714 1.00 98.94 204 ILE A O 1
ATOM 1472 N N . THR A 1 205 ? -2.683 -12.052 3.600 1.00 98.94 205 THR A N 1
ATOM 1473 C CA . THR A 1 205 ? -2.295 -13.083 4.566 1.00 98.94 205 THR A CA 1
ATOM 1474 C C . THR A 1 205 ? -0.845 -13.033 5.013 1.00 98.94 205 THR A C 1
ATOM 1476 O O . THR A 1 205 ? 0.043 -12.720 4.235 1.00 98.94 205 THR A O 1
ATOM 1479 N N . SER A 1 206 ? -0.586 -13.389 6.270 1.00 98.88 206 SER A N 1
ATOM 1480 C CA . SER A 1 206 ? 0.781 -13.564 6.785 1.00 98.88 206 SER A CA 1
ATOM 1481 C C . SER A 1 206 ? 1.679 -12.324 6.641 1.00 98.88 206 SER A C 1
ATOM 1483 O O . SER A 1 206 ? 2.891 -12.449 6.494 1.00 98.88 206 SER A O 1
ATOM 1485 N N . ASN A 1 207 ? 1.102 -11.120 6.657 1.00 98.94 207 ASN A N 1
ATOM 1486 C CA . ASN A 1 207 ? 1.851 -9.867 6.586 1.00 98.94 207 ASN A CA 1
ATOM 1487 C C . ASN A 1 207 ? 2.106 -9.293 7.990 1.00 98.94 207 ASN A C 1
ATOM 1489 O O . ASN A 1 207 ? 1.324 -9.506 8.921 1.00 98.94 207 ASN A O 1
ATOM 1493 N N . MET A 1 208 ? 3.160 -8.488 8.116 1.00 98.94 208 MET A N 1
ATOM 1494 C CA . MET A 1 208 ? 3.392 -7.605 9.259 1.00 98.94 208 MET A CA 1
ATOM 1495 C C . MET A 1 208 ? 3.055 -6.170 8.851 1.00 98.94 208 MET A C 1
ATOM 1497 O O . MET A 1 208 ? 3.705 -5.613 7.970 1.00 98.94 208 MET A O 1
ATOM 1501 N N . ILE A 1 209 ? 2.053 -5.568 9.490 1.00 98.94 209 ILE A N 1
ATOM 1502 C CA . ILE A 1 209 ? 1.599 -4.205 9.227 1.00 98.94 209 ILE A CA 1
ATOM 1503 C C . ILE A 1 209 ? 1.731 -3.380 10.504 1.00 98.94 209 ILE A C 1
ATOM 1505 O O . ILE A 1 209 ? 1.060 -3.675 11.488 1.00 98.94 209 ILE A O 1
ATOM 1509 N N . GLN A 1 210 ? 2.548 -2.328 10.486 1.00 98.81 210 GLN A N 1
ATOM 1510 C CA . GLN A 1 210 ? 2.808 -1.504 11.671 1.00 98.81 210 GLN A CA 1
ATOM 1511 C C . GLN A 1 210 ? 2.652 -0.008 11.374 1.00 98.81 210 GLN A C 1
ATOM 1513 O O . GLN A 1 210 ? 3.369 0.548 10.538 1.00 98.81 210 GLN A O 1
ATOM 1518 N N . GLY A 1 211 ? 1.705 0.634 12.059 1.00 97.94 211 GLY A N 1
ATOM 1519 C CA . GLY A 1 211 ? 1.504 2.082 12.025 1.00 97.94 211 GLY A CA 1
ATOM 1520 C C . GLY A 1 211 ? 2.576 2.849 12.809 1.00 97.94 211 GLY A C 1
ATOM 1521 O O . GLY A 1 211 ? 3.574 2.291 13.263 1.00 97.94 211 GLY A O 1
ATOM 1522 N N . ALA A 1 212 ? 2.383 4.157 12.967 1.00 96.44 212 ALA A N 1
ATOM 1523 C CA . ALA A 1 212 ? 3.306 5.037 13.689 1.00 96.44 212 ALA A CA 1
ATOM 1524 C C . ALA A 1 212 ? 3.087 5.034 15.217 1.00 96.44 212 ALA A C 1
ATOM 1526 O O . ALA A 1 212 ? 3.796 5.725 15.950 1.00 96.44 212 ALA A O 1
ATOM 1527 N N . GLY A 1 213 ? 2.105 4.279 15.711 1.00 96.94 213 GLY A N 1
ATOM 1528 C CA . GLY A 1 213 ? 1.671 4.294 17.100 1.00 96.94 213 GLY A CA 1
ATOM 1529 C C . GLY A 1 213 ? 0.658 5.397 17.361 1.00 96.94 213 GLY A C 1
ATOM 1530 O O . GLY A 1 213 ? -0.268 5.622 16.584 1.00 96.94 213 GLY A O 1
ATOM 1531 N N . ARG A 1 214 ? 0.808 6.057 18.510 1.00 97.00 214 ARG A N 1
ATOM 1532 C CA . ARG A 1 214 ? -0.086 7.132 18.950 1.00 97.00 214 ARG A CA 1
ATOM 1533 C C . ARG A 1 214 ? 0.293 8.433 18.252 1.00 97.00 214 ARG A C 1
ATOM 1535 O O . ARG A 1 214 ? 1.347 8.991 18.549 1.00 97.00 214 ARG A O 1
ATOM 1542 N N . VAL A 1 215 ? -0.573 8.917 17.368 1.00 95.75 215 VAL A N 1
ATOM 1543 C CA . VAL A 1 215 ? -0.357 10.140 16.583 1.00 95.75 215 VAL A CA 1
ATOM 1544 C C . VAL A 1 215 ? -1.599 11.030 16.568 1.00 95.75 215 VAL A C 1
ATOM 1546 O O . VAL A 1 215 ? -2.730 10.550 16.560 1.00 95.75 215 VAL A O 1
ATOM 1549 N N . ASP A 1 216 ? -1.407 12.346 16.545 1.00 94.38 216 ASP A N 1
ATOM 1550 C CA . ASP A 1 216 ? -2.478 13.353 16.574 1.00 94.38 216 ASP A CA 1
ATOM 1551 C C . ASP A 1 216 ? -2.770 13.994 15.208 1.00 94.38 216 ASP A C 1
ATOM 1553 O O . ASP A 1 216 ? -3.782 14.675 15.040 1.00 94.38 216 ASP A O 1
ATOM 1557 N N . TYR A 1 217 ? -1.924 13.735 14.211 1.00 92.00 217 TYR A N 1
ATOM 1558 C CA . TYR A 1 217 ? -1.988 14.383 12.903 1.00 92.00 217 TYR A CA 1
ATOM 1559 C C . TYR A 1 217 ? -2.726 13.569 11.835 1.00 92.00 217 TYR A C 1
ATOM 1561 O O . TYR A 1 217 ? -3.255 14.155 10.893 1.00 92.00 217 TYR A O 1
ATOM 1569 N N . ILE A 1 218 ? -2.797 12.237 11.954 1.00 93.06 218 ILE A N 1
ATOM 1570 C CA . ILE A 1 218 ? -3.485 11.390 10.972 1.00 93.06 218 ILE A CA 1
ATOM 1571 C C . ILE A 1 218 ? -4.048 10.116 11.593 1.00 93.06 218 ILE A C 1
ATOM 1573 O O . ILE A 1 218 ? -3.388 9.424 12.360 1.00 93.06 218 ILE A O 1
ATOM 1577 N N . ALA A 1 219 ? -5.283 9.781 11.236 1.00 94.12 219 ALA A N 1
ATOM 1578 C CA . ALA A 1 219 ? -5.889 8.518 11.628 1.00 94.12 219 ALA A CA 1
ATOM 1579 C C . ALA A 1 219 ? -5.437 7.394 10.686 1.00 94.12 219 ALA A C 1
ATOM 1581 O O . ALA A 1 219 ? -5.948 7.300 9.568 1.00 94.12 219 ALA A O 1
ATOM 1582 N N . GLN A 1 220 ? -4.463 6.590 11.109 1.00 96.50 220 GLN A N 1
ATOM 1583 C CA . GLN A 1 220 ? -3.910 5.500 10.301 1.00 96.50 220 GLN A CA 1
ATOM 1584 C C . GLN A 1 220 ? -4.814 4.270 10.289 1.00 96.50 220 GLN A C 1
ATOM 1586 O O . GLN A 1 220 ? -5.486 3.985 11.280 1.00 96.50 220 GLN A O 1
ATOM 1591 N N . ASN A 1 221 ? -4.807 3.525 9.185 1.00 98.06 221 ASN A N 1
ATOM 1592 C CA . ASN A 1 221 ? -5.389 2.188 9.170 1.00 98.06 221 ASN A CA 1
ATOM 1593 C C . ASN A 1 221 ? -4.356 1.142 8.762 1.00 98.06 221 ASN A C 1
ATOM 1595 O O . ASN A 1 221 ? -3.670 1.316 7.756 1.00 98.06 221 ASN A O 1
ATOM 1599 N N . GLY A 1 222 ? -4.301 0.019 9.473 1.00 98.75 222 GLY A N 1
ATOM 1600 C CA . GLY A 1 222 ? -3.428 -1.089 9.098 1.00 98.75 222 GLY A CA 1
ATOM 1601 C C . GLY A 1 222 ? -3.828 -1.663 7.743 1.00 98.75 222 GLY A C 1
ATOM 1602 O O . GLY A 1 222 ? -3.107 -1.548 6.751 1.00 98.75 222 GLY A O 1
ATOM 1603 N N . ILE A 1 223 ? -5.019 -2.248 7.694 1.00 98.88 223 ILE A N 1
ATOM 1604 C CA . ILE A 1 223 ? -5.633 -2.801 6.491 1.00 98.88 223 ILE A CA 1
ATOM 1605 C C . ILE A 1 223 ? -6.988 -2.131 6.281 1.00 98.88 223 ILE A C 1
ATOM 1607 O O . ILE A 1 223 ? -7.780 -2.028 7.215 1.00 98.88 223 ILE A O 1
ATOM 1611 N N . GLN A 1 224 ? -7.284 -1.727 5.049 1.00 98.31 224 GLN A N 1
ATOM 1612 C CA . GLN A 1 224 ? -8.594 -1.223 4.653 1.00 98.31 224 GLN A CA 1
ATOM 1613 C C . GLN A 1 224 ? -9.177 -2.059 3.512 1.00 98.31 224 GLN A C 1
ATOM 1615 O O . GLN A 1 224 ? -8.538 -2.218 2.474 1.00 98.31 224 GLN A O 1
ATOM 1620 N N . PHE A 1 225 ? -10.420 -2.507 3.681 1.00 97.94 225 PHE A N 1
ATOM 1621 C CA . PHE A 1 225 ? -11.292 -2.903 2.575 1.00 97.94 225 PHE A CA 1
ATOM 1622 C C . PHE A 1 225 ? -12.338 -1.820 2.375 1.00 97.94 225 PHE A C 1
ATOM 1624 O O . PHE A 1 225 ? -13.042 -1.468 3.323 1.00 97.94 225 PHE A O 1
ATOM 1631 N N . GLY A 1 226 ? -12.430 -1.287 1.162 1.00 94.06 226 GLY A N 1
ATOM 1632 C CA . GLY A 1 226 ? -13.367 -0.225 0.829 1.00 94.06 226 GLY A CA 1
ATOM 1633 C C . GLY A 1 226 ? -14.211 -0.535 -0.398 1.00 94.06 226 GLY A C 1
ATOM 1634 O O . GLY A 1 226 ? -13.720 -1.107 -1.364 1.00 94.06 226 GLY A O 1
ATOM 1635 N N . VAL A 1 227 ? -15.469 -0.090 -0.373 1.00 84.50 227 VAL A N 1
ATOM 1636 C CA . VAL A 1 227 ? -16.340 0.106 -1.546 1.00 84.50 227 VAL A CA 1
ATOM 1637 C C . VAL A 1 227 ? -16.323 -1.065 -2.536 1.00 84.50 227 VAL A C 1
ATOM 1639 O O . VAL A 1 227 ? -15.602 -1.035 -3.523 1.00 84.50 227 VAL A O 1
ATOM 1642 N N . GLY A 1 228 ? -17.132 -2.095 -2.300 1.00 90.12 228 GLY A N 1
ATOM 1643 C CA . GLY A 1 228 ? -17.251 -3.253 -3.202 1.00 90.12 228 GLY A CA 1
ATOM 1644 C C . GLY A 1 228 ? -16.171 -4.331 -3.048 1.00 90.12 228 GLY A C 1
ATOM 1645 O O . GLY A 1 228 ? -16.348 -5.427 -3.575 1.00 90.12 228 GLY A O 1
ATOM 1646 N N . ALA A 1 229 ? -15.106 -4.073 -2.283 1.00 97.00 229 ALA A N 1
ATOM 1647 C CA . ALA A 1 229 ? -14.046 -5.054 -2.085 1.00 97.00 229 ALA A CA 1
ATOM 1648 C C . ALA A 1 229 ? -14.539 -6.298 -1.320 1.00 97.00 229 ALA A C 1
ATOM 1650 O O . ALA A 1 229 ? -15.375 -6.226 -0.411 1.00 97.00 229 ALA A O 1
ATOM 1651 N N . THR A 1 230 ? -13.980 -7.451 -1.677 1.00 98.56 230 THR A N 1
ATOM 1652 C CA . THR A 1 230 ? -14.255 -8.759 -1.069 1.00 98.56 230 THR A CA 1
ATOM 1653 C C . THR A 1 230 ? -12.945 -9.483 -0.749 1.00 98.56 230 THR A C 1
ATOM 1655 O O . THR A 1 230 ? -11.878 -9.077 -1.217 1.00 98.56 230 THR A O 1
ATOM 1658 N N . GLY A 1 231 ? -12.997 -10.568 0.030 1.00 98.12 231 GLY A N 1
ATOM 1659 C CA . GLY A 1 231 ? -11.864 -11.489 0.145 1.00 98.12 231 GLY A CA 1
ATOM 1660 C C . GLY A 1 231 ? -11.579 -11.994 1.554 1.00 98.12 231 GLY A C 1
ATOM 1661 O O . GLY A 1 231 ? -12.490 -12.350 2.308 1.00 98.12 231 GLY A O 1
ATOM 1662 N N . GLN A 1 232 ? -10.294 -12.094 1.892 1.00 98.56 232 GLN A N 1
ATOM 1663 C CA . GLN A 1 232 ? -9.821 -12.691 3.137 1.00 98.56 232 GLN A CA 1
ATOM 1664 C C . GLN A 1 232 ? -8.693 -11.876 3.769 1.00 98.56 232 GLN A C 1
ATOM 1666 O O . GLN A 1 232 ? -7.772 -11.430 3.092 1.00 98.56 232 GLN A O 1
ATOM 1671 N N . VAL A 1 233 ? -8.743 -11.759 5.096 1.00 98.75 233 VAL A N 1
ATOM 1672 C CA . VAL A 1 233 ? -7.671 -11.214 5.933 1.00 98.75 233 VAL A CA 1
ATOM 1673 C C . VAL A 1 233 ? -7.310 -12.250 6.982 1.00 98.75 233 VAL A C 1
ATOM 1675 O O . VAL A 1 233 ? -8.116 -12.522 7.882 1.00 98.75 233 VAL A O 1
ATOM 1678 N N . SER A 1 234 ? -6.122 -12.843 6.888 1.00 98.88 234 SER A N 1
ATOM 1679 C CA . SER A 1 234 ? -5.738 -13.922 7.800 1.00 98.88 234 SER A CA 1
ATOM 1680 C C . SER A 1 234 ? -4.273 -13.974 8.197 1.00 98.88 234 SER A C 1
ATOM 1682 O O . SER A 1 234 ? -3.403 -13.673 7.403 1.00 98.88 234 SER A O 1
ATOM 1684 N N . GLY A 1 235 ? -3.965 -14.410 9.419 1.00 98.75 235 GLY A N 1
ATOM 1685 C CA . GLY A 1 235 ? -2.569 -14.651 9.813 1.00 98.75 235 GLY A CA 1
ATOM 1686 C C . GLY A 1 235 ? -1.689 -13.397 9.869 1.00 98.75 235 GLY A C 1
ATOM 1687 O O . GLY A 1 235 ? -0.473 -13.529 9.937 1.00 98.75 235 GLY A O 1
ATOM 1688 N N . ASN A 1 236 ? -2.260 -12.191 9.800 1.00 98.94 236 ASN A N 1
ATOM 1689 C CA . ASN A 1 236 ? -1.483 -10.953 9.805 1.00 98.94 236 ASN A CA 1
ATOM 1690 C C . ASN A 1 236 ? -1.192 -10.492 11.239 1.00 98.94 236 ASN A C 1
ATOM 1692 O O . ASN A 1 236 ? -2.018 -10.675 12.135 1.00 98.94 236 ASN A O 1
ATOM 1696 N N . SER A 1 237 ? -0.056 -9.824 11.434 1.00 98.88 237 SER A N 1
ATOM 1697 C CA . SER A 1 237 ? 0.227 -9.019 12.624 1.00 98.88 237 SER A CA 1
ATOM 1698 C C . SER A 1 237 ? -0.018 -7.556 12.284 1.00 98.88 237 SER A C 1
ATOM 1700 O O . SER A 1 237 ? 0.711 -6.997 11.470 1.00 98.88 237 SER A O 1
ATOM 1702 N N . ILE A 1 238 ? -1.035 -6.947 12.882 1.00 98.88 238 ILE A N 1
ATOM 1703 C CA . ILE A 1 238 ? -1.448 -5.568 12.618 1.00 98.88 238 ILE A CA 1
ATOM 1704 C C . ILE A 1 238 ? -1.287 -4.785 13.914 1.00 98.88 238 ILE A C 1
ATOM 1706 O O . ILE A 1 238 ? -1.871 -5.160 14.929 1.00 98.88 238 ILE A O 1
ATOM 1710 N N . THR A 1 239 ? -0.437 -3.760 13.914 1.00 98.88 239 THR A N 1
ATOM 1711 C CA . THR A 1 239 ? -0.096 -3.059 15.150 1.00 98.88 239 THR A CA 1
ATOM 1712 C C . THR A 1 239 ? 0.010 -1.552 14.996 1.00 98.88 239 THR A C 1
ATOM 1714 O O . THR A 1 239 ? 0.284 -1.028 13.915 1.00 98.88 239 THR A O 1
ATOM 1717 N N . ASP A 1 240 ? -0.132 -0.868 16.130 1.00 98.62 240 ASP A N 1
ATOM 1718 C CA . ASP A 1 240 ? 0.250 0.529 16.327 1.00 98.62 240 ASP A CA 1
ATOM 1719 C C . ASP A 1 240 ? -0.510 1.529 15.428 1.00 98.62 240 ASP A C 1
ATOM 1721 O O . ASP A 1 240 ? 0.057 2.521 14.973 1.00 98.62 240 ASP A O 1
ATOM 1725 N N . ASN A 1 241 ? -1.809 1.307 15.188 1.00 97.88 241 ASN A N 1
ATOM 1726 C CA . ASN A 1 241 ? -2.687 2.277 14.518 1.00 97.88 241 ASN A CA 1
ATOM 1727 C C . ASN A 1 241 ? -3.544 3.036 15.535 1.00 97.88 241 ASN A C 1
ATOM 1729 O O . ASN A 1 241 ? -4.649 2.593 15.861 1.00 97.88 241 ASN A O 1
ATOM 1733 N N . PHE A 1 242 ? -3.077 4.185 16.040 1.00 96.44 242 PHE A N 1
ATOM 1734 C CA . PHE A 1 242 ? -3.803 4.904 17.091 1.00 96.44 242 PHE A CA 1
ATOM 1735 C C . PHE A 1 242 ? -3.868 6.420 16.876 1.00 96.44 242 PHE A C 1
ATOM 1737 O O . PHE A 1 242 ? -2.862 7.119 16.972 1.00 96.44 242 PHE A O 1
ATOM 1744 N N . TYR A 1 243 ? -5.080 6.956 16.702 1.00 94.56 243 TYR A N 1
ATOM 1745 C CA . TYR A 1 243 ? -5.295 8.397 16.589 1.00 94.56 243 TYR A CA 1
ATOM 1746 C C . TYR A 1 243 ? -5.615 9.051 17.938 1.00 94.56 243 TYR A C 1
ATOM 1748 O O . TYR A 1 243 ? -6.469 8.574 18.688 1.00 94.56 243 TYR A O 1
ATOM 1756 N N . THR A 1 244 ? -4.953 10.168 18.239 1.00 94.38 244 THR A N 1
ATOM 1757 C CA . THR A 1 244 ? -5.121 10.929 19.489 1.00 94.38 244 THR A CA 1
ATOM 1758 C C . THR A 1 244 ? -5.527 12.387 19.284 1.00 94.38 244 THR A C 1
ATOM 1760 O O . THR A 1 244 ? -5.620 13.110 20.269 1.00 94.38 244 THR A O 1
ATOM 1763 N N . GLY A 1 245 ? -5.733 12.846 18.044 1.00 90.44 245 GLY A N 1
ATOM 1764 C CA . GLY A 1 245 ? -5.863 14.282 17.762 1.00 90.44 245 GLY A CA 1
ATOM 1765 C C . GLY A 1 245 ? -7.195 14.910 18.180 1.00 90.44 245 GLY A C 1
ATOM 1766 O O . GLY A 1 245 ? -7.208 15.991 18.758 1.00 90.44 245 GLY A O 1
ATOM 1767 N N . CYS A 1 246 ? -8.320 14.244 17.921 1.00 88.44 246 CYS A N 1
ATOM 1768 C CA . CYS A 1 246 ? -9.641 14.703 18.356 1.00 88.44 246 CYS A CA 1
ATOM 1769 C C . CYS A 1 246 ? -10.544 13.499 18.626 1.00 88.44 246 CYS A C 1
ATOM 1771 O O . CYS A 1 246 ? -10.921 12.772 17.703 1.00 88.44 246 CYS A O 1
ATOM 1773 N N . SER A 1 247 ? -10.884 13.281 19.898 1.00 85.75 247 SER A N 1
ATOM 1774 C CA . SER A 1 247 ? -11.908 12.311 20.287 1.00 85.75 247 SER A CA 1
ATOM 1775 C C . SER A 1 247 ? -13.315 12.906 20.169 1.00 85.75 247 SER A C 1
ATOM 1777 O O . SER A 1 247 ? -13.493 14.118 20.067 1.00 85.75 247 SER A O 1
ATOM 1779 N N . HIS A 1 248 ? -14.349 12.067 20.264 1.00 81.00 248 HIS A N 1
ATOM 1780 C CA . HIS A 1 248 ? -15.732 12.551 20.357 1.00 81.00 248 HIS A CA 1
ATOM 1781 C C . HIS A 1 248 ? -15.974 13.418 21.599 1.00 81.00 248 HIS A C 1
ATOM 1783 O O . HIS A 1 248 ? -16.747 14.375 21.550 1.00 81.00 248 HIS A O 1
ATOM 1789 N N . GLN A 1 249 ? -15.318 13.097 22.717 1.00 84.81 249 GLN A N 1
ATOM 1790 C CA . GLN A 1 249 ? -15.401 13.899 23.934 1.00 84.81 249 GLN A CA 1
ATOM 1791 C C . GLN A 1 249 ? -14.755 15.275 23.741 1.00 84.81 249 GLN A C 1
ATOM 1793 O O . GLN A 1 249 ? -15.260 16.256 24.291 1.00 84.81 249 GLN A O 1
ATOM 1798 N N . ASP A 1 250 ? -13.672 15.353 22.964 1.00 86.12 250 ASP A N 1
ATOM 1799 C CA . ASP A 1 250 ? -13.032 16.622 22.614 1.00 86.12 250 ASP A CA 1
ATOM 1800 C C . ASP A 1 250 ? -13.918 17.420 21.662 1.00 86.12 250 ASP A C 1
ATOM 1802 O O . ASP A 1 250 ? -14.195 18.586 21.931 1.00 86.12 250 ASP A O 1
ATOM 1806 N N . ALA A 1 251 ? -14.457 16.773 20.624 1.00 87.38 251 ALA A N 1
ATOM 1807 C CA . ALA A 1 251 ? -15.374 17.380 19.663 1.00 87.38 251 ALA A CA 1
ATOM 1808 C C . ALA A 1 251 ? -16.580 18.045 20.349 1.00 87.38 251 ALA A C 1
ATOM 1810 O O . ALA A 1 251 ? -16.922 19.181 20.030 1.00 87.38 251 ALA A O 1
ATOM 1811 N N . ALA A 1 252 ? -17.171 17.395 21.359 1.00 87.06 252 ALA A N 1
ATOM 1812 C CA . ALA A 1 252 ? -18.291 17.947 22.127 1.00 87.06 252 ALA A CA 1
ATOM 1813 C C . ALA A 1 252 ? -17.940 19.220 22.926 1.00 87.06 252 ALA A C 1
ATOM 1815 O O . ALA A 1 252 ? -18.835 19.977 23.296 1.00 87.06 252 ALA A O 1
ATOM 1816 N N . LYS A 1 253 ? -16.654 19.450 23.218 1.00 91.81 253 LYS A N 1
ATOM 1817 C CA . LYS A 1 253 ? -16.170 20.606 23.987 1.00 91.81 253 LYS A CA 1
ATOM 1818 C C . LYS A 1 253 ? -15.583 21.704 23.106 1.00 91.81 253 LYS A C 1
ATOM 1820 O O . LYS A 1 253 ? -15.694 22.874 23.454 1.00 91.81 253 LYS A O 1
ATOM 1825 N N . THR A 1 254 ? -14.916 21.330 22.018 1.00 91.62 254 THR A N 1
ATOM 1826 C CA . THR A 1 254 ? -14.080 22.239 21.218 1.00 91.62 254 THR A CA 1
ATOM 1827 C C . THR A 1 254 ? -14.597 22.445 19.799 1.00 91.62 254 THR A C 1
ATOM 1829 O O . THR A 1 254 ? -14.173 23.388 19.138 1.00 91.62 254 THR A O 1
ATOM 1832 N N . GLY A 1 255 ? -15.490 21.578 19.315 1.00 86.25 255 GLY A N 1
ATOM 1833 C CA . GLY A 1 255 ? -15.942 21.573 17.925 1.00 86.25 255 GLY A CA 1
ATOM 1834 C C . GLY A 1 255 ? -14.925 21.005 16.928 1.00 86.25 255 GLY A C 1
ATOM 1835 O O . GLY A 1 255 ? -15.121 21.167 15.726 1.00 86.25 255 GLY A O 1
ATOM 1836 N N . CYS A 1 256 ? -13.842 20.356 17.379 1.00 85.25 256 CYS A N 1
ATOM 1837 C CA . CYS A 1 256 ? -12.936 19.651 16.468 1.00 85.25 256 CYS A CA 1
ATOM 1838 C C . CYS A 1 256 ? -13.641 18.477 15.763 1.00 85.25 256 CYS A C 1
ATOM 1840 O O . CYS A 1 256 ? -14.608 17.918 16.281 1.00 85.25 256 CYS A O 1
ATOM 1842 N N . ILE A 1 257 ? -13.154 18.097 14.578 1.00 81.25 257 ILE A N 1
ATOM 1843 C CA . ILE A 1 257 ? -13.698 16.959 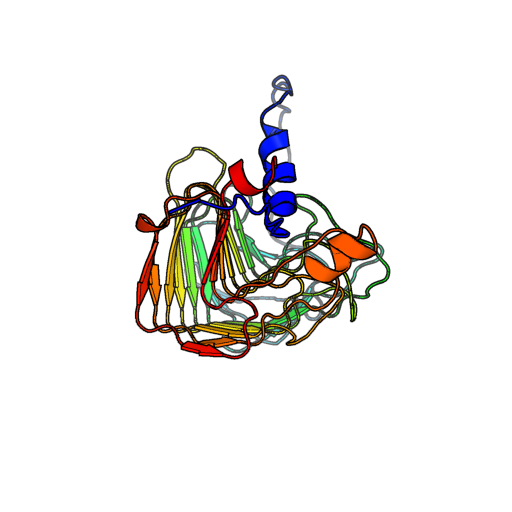13.825 1.00 81.25 257 ILE A CA 1
ATOM 1844 C C . ILE A 1 257 ? -13.091 15.666 14.388 1.00 81.25 257 ILE A C 1
ATOM 1846 O O . ILE A 1 257 ? -11.867 15.512 14.326 1.00 81.25 257 ILE A O 1
ATOM 1850 N N . PRO A 1 258 ? -13.901 14.739 14.930 1.00 83.00 258 PRO A N 1
ATOM 1851 C CA . PRO A 1 258 ? -13.386 13.493 15.470 1.00 83.00 258 PRO A CA 1
ATOM 1852 C C . PRO A 1 258 ? -13.002 12.532 14.343 1.00 83.00 258 PRO A C 1
ATOM 1854 O O . PRO A 1 258 ? -13.763 12.333 13.395 1.00 83.00 258 PRO A O 1
ATOM 1857 N N . PHE A 1 259 ? -11.843 11.892 14.487 1.00 87.25 259 PHE A N 1
ATOM 1858 C CA . PHE A 1 259 ? -11.400 10.803 13.616 1.00 87.25 259 PHE A CA 1
ATOM 1859 C C . PHE A 1 259 ? -11.022 9.576 14.441 1.00 87.25 259 PHE A C 1
ATOM 1861 O O . PHE A 1 259 ? -10.781 9.659 15.647 1.00 87.25 259 PHE A O 1
ATOM 1868 N N . VAL A 1 260 ? -10.940 8.425 13.777 1.00 90.25 260 VAL A N 1
ATOM 1869 C CA . VAL A 1 260 ? -10.494 7.171 14.388 1.00 90.25 260 VAL A CA 1
ATOM 1870 C C . VAL A 1 260 ? -9.596 6.384 13.439 1.00 90.25 260 VAL A C 1
ATOM 1872 O O . VAL A 1 260 ? -9.803 6.391 12.223 1.00 90.25 260 VAL A O 1
ATOM 1875 N N . ALA A 1 261 ? -8.605 5.721 14.022 1.00 94.44 261 ALA A N 1
ATOM 1876 C CA . ALA A 1 261 ? -7.698 4.764 13.407 1.00 94.44 261 ALA A CA 1
ATOM 1877 C C . ALA A 1 261 ? -8.184 3.329 13.657 1.00 94.44 261 ALA A C 1
ATOM 1879 O O . ALA A 1 261 ? -8.893 3.069 14.634 1.00 94.44 261 ALA A O 1
ATOM 1880 N N . ALA A 1 262 ? -7.785 2.385 12.808 1.00 97.38 262 ALA A N 1
ATOM 1881 C CA . ALA A 1 262 ? -8.111 0.976 13.003 1.00 97.38 262 ALA A CA 1
ATOM 1882 C C . ALA A 1 262 ? -6.994 0.041 12.528 1.00 97.38 262 ALA A C 1
ATOM 1884 O O . ALA A 1 262 ? -6.319 0.316 11.544 1.00 97.38 262 ALA A O 1
ATOM 1885 N N . GLY A 1 263 ? -6.852 -1.117 13.167 1.00 98.44 263 GLY A N 1
ATOM 1886 C CA . GLY A 1 263 ? -6.047 -2.208 12.629 1.00 98.44 263 GLY A CA 1
ATOM 1887 C C . GLY A 1 263 ? -6.651 -2.716 11.317 1.00 98.44 263 GLY A C 1
ATOM 1888 O O . GLY A 1 263 ? -6.000 -2.703 10.278 1.00 98.44 263 GLY A O 1
ATOM 1889 N N . LEU A 1 264 ? -7.930 -3.097 11.338 1.00 98.50 264 LEU A N 1
ATOM 1890 C CA . LEU A 1 264 ? -8.707 -3.473 10.155 1.00 98.50 264 LEU A CA 1
ATOM 1891 C C . LEU A 1 264 ? -9.939 -2.575 10.001 1.00 98.50 264 LEU A C 1
ATOM 1893 O O . LEU A 1 264 ? -10.871 -2.647 10.801 1.00 98.50 264 LEU A O 1
ATOM 1897 N N . LEU A 1 265 ? -9.975 -1.783 8.932 1.00 97.06 265 LEU A N 1
ATOM 1898 C CA . LEU A 1 265 ? -11.114 -0.960 8.547 1.00 97.06 265 LEU A CA 1
ATOM 1899 C C . LEU A 1 265 ? -11.919 -1.628 7.424 1.00 97.06 265 LEU A C 1
ATOM 1901 O O . LEU A 1 265 ? -11.399 -1.916 6.348 1.00 97.06 265 LEU A O 1
ATOM 1905 N N . LEU A 1 266 ? -13.211 -1.822 7.668 1.00 95.88 266 LEU A N 1
ATOM 1906 C CA . LEU A 1 266 ? -14.209 -2.211 6.679 1.00 95.88 266 LEU A CA 1
ATOM 1907 C C . LEU A 1 266 ? -15.044 -0.967 6.370 1.00 95.88 266 LEU A C 1
ATOM 1909 O O . LEU A 1 266 ? -15.808 -0.511 7.220 1.00 95.88 266 LEU A O 1
ATOM 1913 N N . PHE A 1 267 ? -14.854 -0.377 5.195 1.00 91.88 267 PHE A N 1
ATOM 1914 C CA . PHE A 1 267 ? -15.459 0.899 4.829 1.00 91.88 267 PHE A CA 1
ATOM 1915 C C . PHE A 1 267 ? -16.454 0.740 3.680 1.00 91.88 267 PHE A C 1
ATOM 1917 O O . PHE A 1 267 ? -16.070 0.439 2.553 1.00 91.88 267 PHE A O 1
ATOM 1924 N N . ASP A 1 268 ? -17.730 1.001 3.952 1.00 90.62 268 ASP A N 1
ATOM 1925 C CA . ASP A 1 268 ? -18.806 0.977 2.953 1.00 90.62 268 ASP A CA 1
ATOM 1926 C C . ASP A 1 268 ? -18.871 -0.359 2.180 1.00 90.62 268 ASP A C 1
ATOM 1928 O O . ASP A 1 268 ? -18.961 -0.404 0.953 1.00 90.62 268 ASP A O 1
ATOM 1932 N N . ILE A 1 269 ? -18.761 -1.464 2.924 1.00 91.31 269 ILE A N 1
ATOM 1933 C CA . ILE A 1 269 ? -18.837 -2.842 2.422 1.00 91.31 269 ILE A CA 1
ATOM 1934 C C . ILE A 1 269 ? -19.713 -3.709 3.330 1.00 91.31 269 ILE A C 1
ATOM 1936 O O . ILE A 1 269 ? -19.888 -3.405 4.513 1.00 91.31 269 ILE A O 1
ATOM 1940 N N . ASP A 1 270 ? -20.216 -4.826 2.798 1.00 93.19 270 ASP A N 1
ATOM 1941 C CA . ASP A 1 270 ? -20.788 -5.892 3.624 1.00 93.19 270 ASP A CA 1
ATOM 1942 C C . ASP A 1 270 ? -19.656 -6.581 4.407 1.00 93.19 270 ASP A C 1
ATOM 1944 O O . ASP A 1 270 ? -18.795 -7.216 3.798 1.00 93.19 270 ASP A O 1
ATOM 1948 N N . PRO A 1 271 ? -19.627 -6.522 5.750 1.00 92.38 271 PRO A N 1
ATOM 1949 C CA . PRO A 1 271 ? -18.578 -7.179 6.525 1.00 92.38 271 PRO A CA 1
ATOM 1950 C C . PRO A 1 271 ? -18.536 -8.707 6.338 1.00 92.38 271 PRO A C 1
ATOM 1952 O O . PRO A 1 271 ? -17.521 -9.325 6.672 1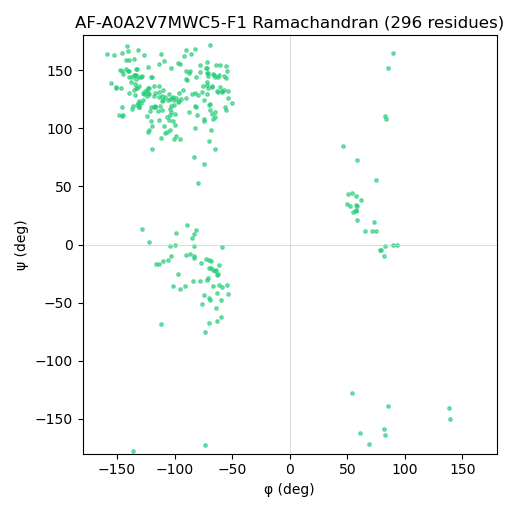.00 92.38 271 PRO A O 1
ATOM 1955 N N . ASN A 1 272 ? -19.602 -9.335 5.830 1.00 94.81 272 ASN A N 1
ATOM 1956 C CA . ASN A 1 272 ? -19.628 -10.768 5.529 1.00 94.81 272 ASN A CA 1
ATOM 1957 C C . ASN A 1 272 ? -18.884 -11.126 4.235 1.00 94.81 272 ASN A C 1
ATOM 1959 O O . ASN A 1 272 ? -18.532 -12.292 4.050 1.00 94.81 272 ASN A O 1
ATOM 1963 N N . SER A 1 273 ? -18.586 -10.149 3.370 1.00 96.31 273 SER A N 1
ATOM 1964 C CA . SER A 1 273 ? -17.761 -10.370 2.176 1.00 96.31 273 SER A CA 1
ATOM 1965 C C . SER A 1 273 ? -16.278 -10.578 2.509 1.00 96.31 273 SER A C 1
ATOM 1967 O O . SER A 1 273 ? -15.515 -11.025 1.650 1.00 96.31 273 SER A O 1
ATOM 1969 N N . ILE A 1 274 ? -15.874 -10.281 3.755 1.00 98.06 274 ILE A N 1
ATOM 1970 C CA . ILE A 1 274 ? -14.495 -10.382 4.240 1.00 98.06 274 ILE A CA 1
ATOM 1971 C C . ILE A 1 274 ? -14.373 -11.475 5.302 1.00 98.06 274 ILE A C 1
ATOM 1973 O O . ILE A 1 274 ? -14.763 -11.309 6.468 1.00 98.06 274 ILE A O 1
ATOM 1977 N N . ARG A 1 275 ? -13.748 -12.590 4.917 1.00 98.31 275 ARG A N 1
ATOM 1978 C CA . ARG A 1 275 ? -13.362 -13.655 5.849 1.00 98.31 275 ARG A CA 1
ATOM 1979 C C . ARG A 1 275 ? -12.188 -13.185 6.700 1.00 98.31 275 ARG A C 1
ATOM 1981 O O . ARG A 1 275 ? -11.191 -12.698 6.178 1.00 98.31 275 ARG A O 1
ATOM 1988 N N . ARG A 1 276 ? -12.296 -13.335 8.019 1.00 97.94 276 ARG A N 1
ATOM 1989 C CA . ARG A 1 276 ? -11.311 -12.839 8.990 1.00 97.94 276 ARG A CA 1
ATOM 1990 C C . ARG A 1 276 ? -10.924 -13.968 9.932 1.00 97.94 276 ARG A C 1
ATOM 1992 O O . ARG A 1 276 ? -11.797 -14.525 10.591 1.00 97.94 276 ARG A O 1
ATOM 1999 N N . SER A 1 277 ? -9.641 -14.313 10.006 1.00 98.38 277 SER A N 1
ATOM 2000 C CA . SER A 1 277 ? -9.185 -15.426 10.852 1.00 98.38 277 SER A CA 1
ATOM 2001 C C . SER A 1 277 ? -7.727 -15.283 11.273 1.00 98.38 277 SER A C 1
ATOM 2003 O O . SER A 1 277 ? -6.882 -14.960 10.450 1.00 98.38 277 SER A O 1
ATOM 2005 N N . SER A 1 278 ? -7.404 -15.599 12.526 1.00 98.19 278 SER A N 1
ATOM 2006 C CA . SER A 1 278 ? -6.010 -15.713 12.993 1.00 98.19 278 SER A CA 1
ATOM 2007 C C . SER A 1 278 ? -5.155 -14.449 12.809 1.00 98.19 278 SER A C 1
ATOM 2009 O O . SER A 1 278 ? -3.953 -14.559 12.609 1.00 98.19 278 SER A O 1
ATOM 2011 N N . ASN A 1 279 ? -5.754 -13.255 12.841 1.00 98.50 279 ASN A N 1
ATOM 2012 C CA . ASN A 1 279 ? -4.990 -12.005 12.858 1.00 98.50 279 ASN A CA 1
ATOM 2013 C C . ASN A 1 279 ? -4.687 -11.600 14.304 1.00 98.50 279 ASN A C 1
ATOM 2015 O O . ASN A 1 279 ? -5.550 -11.728 15.177 1.00 98.50 279 ASN A O 1
ATOM 2019 N N . THR A 1 280 ? -3.493 -11.066 14.525 1.00 98.81 280 THR A N 1
ATOM 2020 C CA . THR A 1 280 ? -3.057 -10.490 15.797 1.00 98.81 280 THR A CA 1
ATOM 2021 C C . THR A 1 280 ? -3.147 -8.973 15.702 1.00 98.81 280 THR A C 1
ATOM 2023 O O . THR A 1 280 ? -2.583 -8.390 14.780 1.00 98.81 280 THR A O 1
ATOM 2026 N N . PHE A 1 281 ? -3.836 -8.348 16.657 1.00 98.69 281 PHE A N 1
ATOM 2027 C CA . PHE A 1 281 ? -3.987 -6.894 16.755 1.00 98.69 281 PHE A CA 1
ATOM 2028 C C . PHE A 1 281 ? -3.364 -6.396 18.058 1.00 98.69 281 PHE A C 1
ATOM 2030 O O . PHE A 1 281 ? -3.681 -6.936 19.123 1.00 98.69 281 PHE A O 1
ATOM 2037 N N . ILE A 1 282 ? -2.476 -5.402 17.990 1.00 98.56 282 ILE A N 1
ATOM 2038 C CA . ILE A 1 282 ? -1.772 -4.858 19.164 1.00 98.56 282 ILE A CA 1
ATOM 2039 C C . ILE A 1 282 ? -1.697 -3.335 19.047 1.00 98.56 282 ILE A C 1
ATOM 2041 O O . ILE A 1 282 ? -1.244 -2.812 18.039 1.00 98.56 282 ILE A O 1
ATOM 2045 N N . ASN A 1 283 ? -2.082 -2.611 20.101 1.00 98.00 283 ASN A N 1
ATOM 2046 C CA . ASN A 1 283 ? -2.015 -1.142 20.167 1.00 98.00 283 ASN A CA 1
ATOM 2047 C C . ASN A 1 283 ? -2.794 -0.388 19.069 1.00 98.00 283 ASN A C 1
ATOM 2049 O O . ASN A 1 283 ? -2.523 0.789 18.825 1.00 98.00 283 ASN A O 1
ATOM 2053 N N . ASP A 1 284 ? -3.781 -1.020 18.438 1.00 97.81 284 ASP A N 1
ATOM 2054 C CA . ASP A 1 284 ? -4.703 -0.329 17.540 1.00 97.81 284 ASP A CA 1
ATOM 2055 C C . ASP A 1 284 ? -5.810 0.373 18.345 1.00 97.81 284 ASP A C 1
ATOM 2057 O O . ASP A 1 284 ? -6.285 -0.143 19.358 1.00 97.81 284 ASP A O 1
ATOM 2061 N N . GLN A 1 285 ? -6.258 1.549 17.896 1.00 96.44 285 GLN A N 1
ATOM 2062 C CA . GLN A 1 285 ? -7.386 2.255 18.518 1.00 96.44 285 GLN A CA 1
ATOM 2063 C C . GLN A 1 285 ? -8.676 1.434 18.410 1.00 96.44 285 GLN A C 1
ATOM 2065 O O . GLN A 1 285 ? -9.428 1.330 19.378 1.00 96.44 285 GLN A O 1
ATOM 2070 N N . PHE A 1 286 ? -8.897 0.817 17.249 1.00 96.81 286 PHE A N 1
ATOM 2071 C CA . PHE A 1 286 ? -9.888 -0.230 17.041 1.00 96.81 286 PHE A CA 1
ATOM 2072 C C . PHE A 1 286 ? -9.224 -1.397 16.319 1.00 96.81 286 PHE A C 1
ATOM 2074 O O . PHE A 1 286 ? -8.723 -1.218 15.216 1.00 96.81 286 PHE A O 1
ATOM 2081 N N . ASN A 1 287 ? -9.264 -2.605 16.882 1.00 97.62 287 ASN A N 1
ATOM 2082 C CA . ASN A 1 287 ? -8.732 -3.783 16.185 1.00 97.62 287 ASN A CA 1
ATOM 2083 C C . ASN A 1 287 ? -9.464 -4.009 14.854 1.00 97.62 287 ASN A C 1
ATOM 2085 O O . ASN A 1 287 ? -8.846 -4.187 13.811 1.00 97.62 287 ASN A O 1
ATOM 2089 N N . VAL A 1 288 ? -10.798 -3.957 14.887 1.00 96.69 288 VAL A N 1
ATOM 2090 C CA . VAL A 1 288 ? -11.653 -4.035 13.700 1.00 96.69 288 VAL A CA 1
ATOM 2091 C C . VAL A 1 288 ? -12.722 -2.957 13.803 1.00 96.69 288 VAL A C 1
ATOM 2093 O O . VAL A 1 288 ? -13.416 -2.877 14.816 1.00 96.69 288 VAL A O 1
ATOM 2096 N N . LEU A 1 289 ? -12.875 -2.158 12.752 1.00 94.06 289 LEU A N 1
ATOM 2097 C CA . LEU A 1 289 ? -13.871 -1.100 12.663 1.00 94.06 289 LEU A CA 1
ATOM 2098 C C . LEU A 1 289 ? -14.681 -1.251 11.376 1.00 94.06 289 LEU A C 1
ATOM 2100 O O . LEU A 1 289 ? -14.118 -1.377 10.293 1.00 94.06 289 LEU A O 1
ATOM 2104 N N . LEU A 1 290 ? -16.006 -1.218 11.502 1.00 92.50 290 LEU A N 1
ATOM 2105 C CA . LEU A 1 290 ? -16.929 -1.105 10.376 1.00 92.50 290 LEU A CA 1
ATOM 2106 C C . LEU A 1 290 ? -17.456 0.327 10.329 1.00 92.50 290 LEU A C 1
ATOM 2108 O O . LEU A 1 290 ? -18.024 0.803 11.310 1.00 92.50 290 LEU A O 1
ATOM 2112 N N . VAL A 1 291 ? -17.298 0.983 9.185 1.00 87.12 291 VAL A N 1
ATOM 2113 C CA . VAL A 1 291 ? -17.874 2.299 8.904 1.00 87.12 291 VAL A CA 1
ATOM 2114 C C . VAL A 1 291 ? -18.718 2.181 7.650 1.00 87.12 291 VAL A C 1
ATOM 2116 O O . VAL A 1 291 ? -18.274 1.649 6.638 1.00 87.12 291 VAL A O 1
ATOM 2119 N N . THR A 1 292 ? -19.948 2.672 7.715 1.00 80.88 292 THR A N 1
ATOM 2120 C CA . THR A 1 292 ? -20.879 2.680 6.578 1.00 80.88 292 THR A CA 1
ATOM 2121 C C . THR A 1 292 ? -21.053 4.109 6.079 1.00 80.88 292 THR A C 1
ATOM 2123 O O . THR A 1 292 ? -20.841 5.051 6.846 1.00 80.88 292 THR A O 1
ATOM 2126 N N . HIS A 1 293 ? -21.477 4.308 4.829 1.00 60.06 293 HIS A N 1
ATOM 2127 C CA . HIS A 1 293 ? -21.781 5.660 4.342 1.00 60.06 293 HIS A CA 1
ATOM 2128 C C . HIS A 1 293 ? -22.802 6.389 5.240 1.00 60.06 293 HIS A C 1
ATOM 2130 O O . HIS A 1 293 ? -22.647 7.567 5.530 1.00 60.06 293 HIS A O 1
ATOM 2136 N N . GLN A 1 294 ? -23.767 5.650 5.804 1.00 50.12 294 GLN A N 1
ATOM 2137 C CA . GLN A 1 294 ? -24.773 6.185 6.733 1.00 50.12 294 GLN A CA 1
ATOM 2138 C C . GLN A 1 294 ? -24.183 6.751 8.032 1.00 50.12 294 GLN A C 1
ATOM 2140 O O . GLN A 1 294 ? -24.790 7.619 8.645 1.00 50.12 294 GLN A O 1
ATOM 2145 N N . SER A 1 295 ? -23.003 6.289 8.456 1.00 51.06 295 SER A N 1
ATOM 2146 C CA . SER A 1 295 ? -22.307 6.825 9.635 1.00 51.06 295 SER A CA 1
ATOM 2147 C C . SER A 1 295 ? -21.488 8.091 9.356 1.00 51.06 295 SER A C 1
ATOM 2149 O O . SER A 1 295 ? -20.721 8.499 10.224 1.00 51.06 295 SER A O 1
ATOM 2151 N N . LEU A 1 296 ? -21.619 8.693 8.168 1.00 41.19 296 LEU A N 1
ATOM 2152 C CA . LEU A 1 296 ? -20.937 9.932 7.768 1.00 41.19 296 LEU A CA 1
ATOM 2153 C C . LEU A 1 296 ? -21.903 11.114 7.565 1.00 41.19 296 LEU A C 1
ATOM 2155 O O . LEU A 1 296 ? -21.447 12.254 7.565 1.00 41.19 296 LEU A O 1
ATOM 2159 N N . ASP A 1 297 ? -23.204 10.838 7.423 1.00 31.19 297 ASP A N 1
ATOM 2160 C CA . ASP A 1 297 ? -24.252 11.825 7.110 1.00 31.19 297 ASP A CA 1
ATOM 2161 C C . ASP A 1 297 ? -25.059 12.289 8.345 1.00 31.19 297 ASP A C 1
ATOM 2163 O O . ASP A 1 297 ? -25.986 13.092 8.210 1.00 31.19 297 ASP A O 1
ATOM 2167 N N . SER A 1 298 ? -24.747 11.774 9.541 1.00 33.81 298 SER A N 1
ATOM 2168 C CA . SER A 1 298 ? -25.389 12.150 10.816 1.00 33.81 298 SER A CA 1
ATOM 2169 C C . SER A 1 298 ? -24.568 13.130 11.648 1.00 33.81 298 SER A C 1
ATOM 2171 O O . SER A 1 298 ? -25.155 13.758 12.551 1.00 33.81 298 SER A O 1
#

Foldseek 3Di:
DDDDQAQAPAVCVQVPVQVVVVVDDDDDDDDDDDDDDDDDDDFPKVVHQQADDDPQEGEGDEAIEHQAEDEREAPHEYEPVQHEYEYEHDVLGYFAENYEHDVVRAEYHYANYEYEYDAAQPNDADDDRRAYEHYEYENYAYEYENYEQEHQDHHDFAAHQGFESEEYEYDPPPAEHEYEYENYEFENTHAERYEYEYRYAYDHAHYEFEYPAEDQRYQHEHYEYYYNYAYEDAHYEFERRFHDNADPVNCVVPVDDDHHHEPYEYEQDDCVRYHYYHYHYYRGRYPYDYYHPVSNPD

Sequence (298 aa):
MKSHWVTILSGAALLVGCDRARERAMPTAPPLAGGPRMSALDVSLDPPCVPAFVAGVWTLFADCTTYTTIFIPDGNTLDGNGHTITALDPPGGFQGPVLRNAPGGTVANVINLGLTASLAGTFGCMGGDNRLRGILFDGASGNVTNNAVITIKRGLSSGCQEGNGIEIRNFDGTGTKTVLIEHNVVRDYQKNGITANGDVAATITSNMIQGAGRVDYIAQNGIQFGVGATGQVSGNSITDNFYTGCSHQDAAKTGCIPFVAAGLLLFDIDPNSIRRSSNTFINDQFNVLLVTHQSLDS

Secondary structure (DSSP, 8-state):
---------BTHHHHHHTTGGGGS----PPPPP-PPP--S----BSS----EEETTEEE-SS-EEESSPEEEPTTEEEE-TT-EEEEEPPTT---SEEEEEPTT--EEEEES-EEEEEB-TTS----GGGS-EEEEEES-EEEEES-EEE--SBSSS---S--EEEEEEE-SSS-PEEEEEES-EEES-SSEEEEEEESEEEEEES-EEEEEEEESS---EEEEEETT-EEEEES-EEEEEEE-S--HHHHHHH-PPP-B-EEEEEESS-GGGEEEES-EEES-S-SEEEE-GGGT--

Solvent-accessible surface area (backbone atoms only — not comparable to full-atom values): 14981 Å² total; per-residue (Å²): 130,88,80,78,87,67,61,54,42,42,68,60,60,65,65,52,60,64,66,62,57,74,77,71,80,81,83,87,77,81,87,81,79,85,76,80,82,84,64,86,82,85,76,85,28,65,60,53,75,62,48,51,80,56,96,56,32,35,35,40,83,57,61,22,30,31,48,57,57,46,65,40,51,59,72,20,33,42,30,20,76,74,22,36,45,35,35,35,56,39,95,86,46,58,54,19,29,45,31,30,43,25,90,91,19,50,27,31,32,41,30,34,24,32,36,37,40,61,36,72,59,83,70,70,73,53,59,80,78,37,21,41,24,36,38,31,32,67,57,31,22,41,40,42,32,48,27,40,34,32,35,22,35,51,45,93,80,53,61,48,89,26,10,24,19,34,34,39,36,22,85,80,84,84,65,73,27,49,33,43,37,31,49,27,40,25,31,46,28,43,25,28,24,36,37,39,25,22,42,25,39,36,40,41,30,48,26,42,25,35,43,83,29,81,34,57,54,40,49,19,28,25,32,36,40,27,44,65,30,33,36,36,43,30,48,25,43,25,29,20,8,18,44,65,56,29,46,68,76,46,21,78,74,72,70,50,77,41,52,48,15,13,20,32,34,39,34,48,52,66,72,84,46,45,48,76,45,75,59,46,69,43,69,32,67,26,55,68,39,82,41,48,68,76,28,66,80,105

pLDDT: mean 84.45, std 22.22, range [22.33, 98.94]

Radius of gyration: 19.23 Å; Cα contacts (8 Å, |Δi|>4): 845; chains: 1; bounding box: 54×38×59 Å